Protein 5B74 (pdb70)

Radius of gyration: 20.83 Å; Cα contacts (8 Å, |Δi|>4): 736; chains: 3; bounding box: 48×44×62 Å

Secondary structure (DSSP, 8-state):
--EEEEEEESGGGEEE-SSS-EEE--HHHHHHHHT--S--SEEEEEEEEE-GGG--HHHHHHHHHHHHHHTTT-SEEEEE--STTHHHHHHHHHHHSSS-SSEEEEE--SS-TTSTT-SHHHHHHHHHHHHTS---EEEEEETTEEEEGGGEEE--SSSS--EEE-SS--SEEEETTEEEE-/--EEEEE--TT--THHHHHHHHHT--EEEEEESSS-----SS-SHHHHHHHHTTTS-EEEEESSSSS---TTSSHHHHHHHHTT-EE-TT--HHHHHHHHHHHHTT---HHHHHHHHTS-SSSS---/----

InterPro domains:
  IPR006033 Type I L-asparaginase family [TIGR00519] (2-325)
  IPR006034 Asparaginase/glutaminase-like [PIRSF001220] (2-323)
  IPR006034 Asparaginase/glutaminase-like [PR00139] (3-14)
  IPR006034 Asparaginase/glutaminase-like [PR00139] (75-93)
  IPR006034 Asparaginase/glutaminase-like [PR00139] (250-268)
  IPR006034 Asparaginase/glutaminase-like [PS51732] (1-319)
  IPR006034 Asparaginase/glutaminase-like [PTHR11707] (2-324)
  IPR006034 Asparaginase/glutaminase-like [SM00870] (2-313)
  IPR027473 L-asparaginase, C-terminal [G3DSA:3.40.50.40] (201-326)
  IPR027474 L-asparaginase, N-terminal [PF00710] (2-181)
  IPR027475 Asparaginase/glutaminase, active site 2 [PS00917] (76-86)
  IPR036152 Asparaginase/glutaminase-like superfamily [SSF53774] (2-325)
  IPR037152 L-asparaginase, N-terminal domain superfamily [G3DSA:3.40.50.1170] (1-198)
  IPR040919 Asparaginase/glutaminase, C-terminal [PF17763] (201-316)
  IPR041725 Type I (cytosolic) L-asparaginase [cd08963] (1-313)

Structure (mmCIF, N/CA/C/O backbone):
data_5B74
#
_entry.id   5B74
#
_cell.length_a   92.010
_cell.length_b   92.010
_cell.length_c   187.081
_cell.angle_alpha   90.00
_cell.angle_beta   90.00
_cell.angle_gamma   120.00
#
_symmetry.space_group_name_H-M   'P 65 2 2'
#
loop_
_entity.id
_entity.type
_entity.pdbx_description
1 polymer L-asparaginase
2 polymer L-asparaginase
3 polymer LEU-VAL-VAL-ASN
4 non-polymer 'CITRATE ANION'
5 non-polymer 'CHLORIDE ION'
6 water water
#
loop_
_atom_site.group_PDB
_atom_site.id
_atom_site.type_symbol
_atom_site.label_atom_id
_atom_site.label_alt_id
_atom_site.label_comp_id
_atom_site.label_asym_id
_atom_site.label_entity_id
_atom_site.label_seq_id
_atom_site.pdbx_PDB_ins_code
_atom_site.Cartn_x
_atom_site.Cartn_y
_atom_site.Cartn_z
_atom_site.occupancy
_atom_site.B_iso_or_equiv
_atom_site.auth_seq_id
_atom_site.auth_comp_id
_atom_site.auth_asym_id
_atom_site.auth_atom_id
_atom_site.pdbx_PDB_model_num
ATOM 1 N N . MET A 1 1 ? -34.628 2.109 -15.502 1.00 59.56 1 MET A N 1
ATOM 2 C CA . MET A 1 1 ? -34.621 2.222 -16.954 1.00 60.14 1 MET A CA 1
ATOM 3 C C . MET A 1 1 ? -35.343 3.486 -17.414 1.00 51.81 1 MET A C 1
ATOM 4 O O . MET A 1 1 ? -34.719 4.444 -17.861 1.00 63.48 1 MET A O 1
ATOM 9 N N . LYS A 1 2 ? -36.665 3.482 -17.291 1.00 46.21 2 LYS A N 1
ATOM 10 C CA . LYS A 1 2 ? -37.497 4.598 -17.748 1.00 42.81 2 LYS A CA 1
ATOM 11 C C . LYS A 1 2 ? -37.932 5.521 -16.595 1.00 44.72 2 LYS A C 1
ATOM 12 O O . LYS A 1 2 ? -38.722 5.114 -15.741 1.00 38.08 2 LYS A O 1
ATOM 18 N N . ILE A 1 3 ? -37.447 6.763 -16.607 1.00 30.06 3 ILE A N 1
ATOM 19 C CA . ILE A 1 3 ? -37.682 7.712 -15.520 1.00 43.94 3 ILE A CA 1
ATOM 20 C C . ILE A 1 3 ? -38.331 9.005 -16.017 1.00 42.84 3 ILE A C 1
ATOM 21 O O . ILE A 1 3 ? -37.914 9.552 -17.033 1.00 36.82 3 ILE A O 1
ATOM 26 N N . LEU A 1 4 ? -39.344 9.496 -15.303 1.00 32.54 4 LEU A N 1
ATOM 27 C CA . LEU A 1 4 ? -39.898 10.827 -15.567 1.00 25.11 4 LEU A CA 1
ATOM 28 C C . LEU A 1 4 ? -39.421 11.823 -14.518 1.00 36.56 4 LEU A C 1
ATOM 29 O O . LEU A 1 4 ? -39.465 11.534 -13.320 1.00 32.05 4 LEU A O 1
ATOM 34 N N . LEU A 1 5 ? -38.969 12.988 -14.964 1.00 27.83 5 LEU A N 1
ATOM 35 C CA . LEU A 1 5 ? -38.655 14.085 -14.054 1.00 30.48 5 LEU A CA 1
ATOM 36 C C . LEU A 1 5 ? -39.685 15.181 -14.206 1.00 34.68 5 LEU A C 1
ATOM 37 O O . LEU A 1 5 ? -39.895 15.705 -15.304 1.00 28.72 5 LEU A O 1
ATOM 42 N N . ILE A 1 6 ? -40.339 15.510 -13.097 1.00 31.16 6 ILE A N 1
ATOM 43 C CA . ILE A 1 6 ? -41.357 16.557 -13.066 1.00 29.47 6 ILE A CA 1
ATOM 44 C C . ILE A 1 6 ? -40.853 17.801 -12.329 1.00 37.96 6 ILE A C 1
ATOM 45 O O . ILE A 1 6 ? -40.449 17.726 -11.170 1.00 33.27 6 ILE A O 1
ATOM 50 N N . GLY A 1 7 ? -40.907 18.951 -12.988 1.00 32.43 7 GLY A N 1
ATOM 51 C CA . GLY A 1 7 ? -40.453 20.183 -12.376 1.00 27.82 7 GLY A CA 1
ATOM 52 C C . GLY A 1 7 ? -41.556 20.922 -11.646 1.00 34.33 7 GLY A C 1
ATOM 53 O O . GLY A 1 7 ? -42.678 21.014 -12.147 1.00 34.03 7 GLY A O 1
ATOM 54 N N . MET A 1 8 ? -41.245 21.426 -10.448 1.00 29.04 8 MET A N 1
ATOM 55 C CA . MET A 1 8 ? -42.158 22.290 -9.695 1.00 33.46 8 MET A CA 1
ATOM 56 C C . MET A 1 8 ? -41.533 23.665 -9.466 1.00 33.52 8 MET A C 1
ATOM 57 O O . MET A 1 8 ? -42.194 24.583 -8.998 1.00 29.46 8 MET A O 1
ATOM 62 N N . GLY A 1 9 ? -40.254 23.800 -9.799 1.00 30.07 9 GLY A N 1
ATOM 63 C CA . GLY A 1 9 ? -39.567 25.066 -9.622 1.00 33.40 9 GLY A CA 1
ATOM 64 C C . GLY A 1 9 ? -38.634 24.988 -8.430 1.00 36.53 9 GLY A C 1
ATOM 65 O O . GLY A 1 9 ? -38.004 23.958 -8.208 1.00 32.14 9 GLY A O 1
ATOM 66 N N . GLY A 1 10 ? -38.561 26.068 -7.657 1.00 41.17 10 GLY A N 1
ATOM 67 C CA . GLY A 1 10 ? -37.710 26.113 -6.482 1.00 33.07 10 GLY A CA 1
ATOM 68 C C . GLY A 1 10 ? -36.305 26.618 -6.755 1.00 37.71 10 GLY A C 1
ATOM 69 O O . GLY A 1 10 ? -35.942 26.879 -7.907 1.00 32.34 10 GLY A O 1
ATOM 70 N N . THR A 1 11 ? -35.511 26.736 -5.692 1.00 31.48 11 THR A N 1
ATOM 71 C CA . THR A 1 11 ? -34.142 27.262 -5.770 1.00 35.79 11 THR A CA 1
ATOM 72 C C . THR A 1 11 ? -33.298 26.501 -6.773 1.00 31.58 11 THR A C 1
ATOM 73 O O . THR A 1 11 ? -32.457 27.086 -7.461 1.00 36.83 11 THR A O 1
ATOM 77 N N . ILE A 1 12 ? -33.536 25.195 -6.862 1.00 27.55 12 ILE A N 1
ATOM 78 C CA . ILE A 1 12 ? -32.773 24.356 -7.767 1.00 32.54 12 ILE A CA 1
ATOM 79 C C . ILE A 1 12 ? -32.808 24.906 -9.199 1.00 37.35 12 ILE A C 1
ATOM 80 O O . ILE A 1 12 ? -31.799 24.868 -9.895 1.00 36.95 12 ILE A O 1
ATOM 85 N N . ALA A 1 13 ? -33.953 25.454 -9.612 1.00 37.39 13 ALA A N 1
ATOM 86 C CA . ALA A 1 13 ? -34.144 25.914 -10.990 1.00 37.52 13 ALA A CA 1
ATOM 87 C C . ALA A 1 13 ? -33.940 27.418 -11.164 1.00 43.15 13 ALA A C 1
ATOM 88 O O . ALA A 1 13 ? -34.210 27.962 -12.237 1.00 44.19 13 ALA A O 1
ATOM 90 N N . SER A 1 14 ? -33.466 28.088 -10.122 0.80 32.19 14 SER A N 1
ATOM 91 C CA . SER A 1 14 ? -33.378 29.542 -10.142 0.80 34.82 14 SER A CA 1
ATOM 92 C C . SER A 1 14 ? -32.184 30.031 -10.963 0.80 51.35 14 SER A C 1
ATOM 93 O O . SER A 1 14 ? -31.095 29.459 -10.879 0.80 43.02 14 SER A O 1
ATOM 96 N N . VAL A 1 15 ? -32.416 31.052 -11.793 1.00 53.28 15 VAL A N 1
ATOM 97 C CA . VAL A 1 15 ? -31.346 31.891 -12.349 1.00 54.82 15 VAL A CA 1
ATOM 98 C C . VAL A 1 15 ? -31.581 33.343 -11.930 1.00 66.60 15 VAL A C 1
ATOM 99 O O . VAL A 1 15 ? -32.725 33.792 -11.848 1.00 69.64 15 VAL A O 1
ATOM 103 N N . LYS A 1 16 ? -30.506 34.074 -11.646 1.00 75.03 16 LYS A N 1
ATOM 104 C CA . LYS A 1 16 ? -30.643 35.473 -11.237 1.00 86.50 16 LYS A CA 1
ATOM 105 C C . LYS A 1 16 ? -30.209 36.444 -12.336 1.00 87.73 16 LYS A C 1
ATOM 106 O O . LYS A 1 16 ? -29.230 36.202 -13.046 1.00 92.14 16 LYS A O 1
ATOM 112 N N . GLY A 1 17 ? -30.948 37.540 -12.479 0.50 89.41 17 GLY A N 1
ATOM 113 C CA . GLY A 1 17 ? -30.654 38.511 -13.517 0.50 94.47 17 GLY A CA 1
ATOM 114 C C . GLY A 1 17 ? -29.922 39.737 -13.008 1.00 95.61 17 GLY A C 1
ATOM 115 O O . GLY A 1 17 ? -29.610 39.834 -11.821 1.00 86.89 17 GLY A O 1
ATOM 116 N N . GLU A 1 18 ? -29.658 40.676 -13.914 0.60 88.82 18 GLU A N 1
ATOM 117 C CA . GLU A 1 18 ? -28.925 41.899 -13.590 0.60 91.07 18 GLU A CA 1
ATOM 118 C C . GLU A 1 18 ? -29.569 42.683 -12.442 0.60 95.72 18 GLU A C 1
ATOM 119 O O . GLU A 1 18 ? -28.867 43.250 -11.603 0.60 98.42 18 GLU A O 1
ATOM 125 N N . ASN A 1 19 ? -30.900 42.714 -12.404 1.00 92.40 19 ASN A N 1
ATOM 126 C CA . ASN A 1 19 ? -31.612 43.325 -11.280 1.00 97.38 19 ASN A CA 1
ATOM 127 C C . ASN A 1 19 ? -32.252 42.255 -10.389 1.00 97.60 19 ASN A C 1
ATOM 128 O O . ASN A 1 19 ? -31.995 41.061 -10.568 1.00 93.06 19 ASN A O 1
ATOM 133 N N . GLY A 1 20 ? -33.093 42.677 -9.447 1.00 93.94 20 GLY A N 1
ATOM 134 C CA . GLY A 1 20 ? -33.632 41.783 -8.436 0.50 90.36 20 GLY A CA 1
ATOM 135 C C . GLY A 1 20 ? -34.654 40.759 -8.901 0.50 87.76 20 GLY A C 1
ATOM 136 O O . GLY A 1 20 ? -35.341 40.152 -8.077 0.50 77.40 20 GLY A O 1
ATOM 137 N N . TYR A 1 21 ? -34.763 40.562 -10.212 0.50 87.14 21 TYR A N 1
ATOM 138 C CA . TYR A 1 21 ? -35.667 39.554 -10.755 1.00 84.43 21 TYR A CA 1
ATOM 139 C C . TYR A 1 21 ? -34.987 38.185 -10.875 1.00 86.85 21 TYR A C 1
ATOM 140 O O . TYR A 1 21 ? -33.911 38.048 -11.469 1.00 81.73 21 TYR A O 1
ATOM 149 N N . GLU A 1 22 ? -35.607 37.171 -10.283 1.00 80.10 22 GLU A N 1
ATOM 150 C CA . GLU A 1 22 ? -35.182 35.801 -10.538 1.00 77.22 22 GLU A CA 1
ATOM 151 C C . GLU A 1 22 ? -36.143 35.143 -11.524 1.00 66.59 22 GLU A C 1
ATOM 152 O O . GLU A 1 22 ? -37.286 35.578 -11.683 1.00 59.64 22 GLU A O 1
ATOM 158 N N . ALA A 1 23 ? -35.677 34.104 -12.200 1.00 48.45 23 ALA A N 1
ATOM 159 C CA . ALA A 1 23 ? -36.545 33.365 -13.096 1.00 51.87 23 ALA A CA 1
ATOM 160 C C . ALA A 1 23 ? -36.212 31.899 -12.991 1.00 50.43 23 ALA A C 1
ATOM 161 O O . ALA A 1 23 ? -35.143 31.531 -12.507 1.00 46.87 23 ALA A O 1
ATOM 163 N N . SER A 1 24 ? -37.126 31.059 -13.447 1.00 45.20 24 SER A N 1
ATOM 164 C CA . SER A 1 24 ? -36.991 29.639 -13.210 1.00 41.74 24 SER A CA 1
ATOM 165 C C . SER A 1 24 ? -36.680 28.897 -14.504 1.00 44.00 24 SER A C 1
ATOM 166 O O . SER A 1 24 ? -37.214 29.233 -15.556 1.00 42.62 24 SER A O 1
ATOM 169 N N . LEU A 1 25 ? -35.803 27.900 -14.423 1.00 42.22 25 LEU A N 1
ATOM 170 C CA . LEU A 1 25 ? -35.443 27.085 -15.581 1.00 36.24 25 LEU A CA 1
ATOM 171 C C . LEU A 1 25 ? -36.361 25.886 -15.646 1.00 41.95 25 LEU A C 1
ATOM 172 O O . LEU A 1 25 ? -36.959 25.512 -14.648 1.00 39.35 25 LEU A O 1
ATOM 177 N N . SER A 1 26 ? -36.462 25.272 -16.818 1.00 38.36 26 SER A N 1
ATOM 178 C CA . SER A 1 26 ? -37.242 24.052 -16.965 1.00 36.29 26 SER A CA 1
ATOM 179 C C . SER A 1 26 ? -36.463 22.889 -16.368 1.00 30.29 26 SER A C 1
ATOM 180 O O . SER A 1 26 ? -35.234 22.941 -16.282 1.00 34.99 26 SER A O 1
ATOM 183 N N . VAL A 1 27 ? -37.166 21.833 -15.974 1.00 32.50 27 VAL A N 1
ATOM 184 C CA . VAL A 1 27 ? -36.503 20.715 -15.304 1.00 34.86 27 VAL A CA 1
ATOM 185 C C . VAL A 1 27 ? -35.403 20.062 -16.163 1.00 35.02 27 VAL A C 1
ATOM 186 O O . VAL A 1 27 ? -34.353 19.676 -15.642 1.00 34.18 27 VAL A O 1
ATOM 190 N N . LYS A 1 28 ? -35.615 19.963 -17.474 1.00 33.08 28 LYS A N 1
ATOM 191 C CA . LYS A 1 28 ? -34.570 19.399 -18.323 1.00 32.64 28 LYS A CA 1
ATOM 192 C C . LYS A 1 28 ? -33.335 20.284 -18.319 1.00 31.25 28 LYS A C 1
ATOM 193 O O . LYS A 1 28 ? -32.212 19.782 -18.294 1.00 38.40 28 LYS A O 1
ATOM 199 N N . GLU A 1 29 ? -33.536 21.597 -18.348 1.00 33.12 29 GLU A N 1
ATOM 200 C CA . GLU A 1 29 ? -32.408 22.522 -18.335 1.00 33.05 29 GLU A CA 1
ATOM 201 C C . GLU A 1 29 ? -31.630 22.392 -17.026 1.00 37.75 29 GLU A C 1
ATOM 202 O O . GLU A 1 29 ? -30.399 22.392 -17.024 1.00 38.02 29 GLU A O 1
ATOM 208 N N . VAL A 1 30 ? -32.352 22.266 -15.917 1.00 34.22 30 VAL A N 1
ATOM 209 C CA . VAL A 1 30 ? -31.720 22.043 -14.616 1.00 33.36 30 VAL A CA 1
ATOM 210 C C . VAL A 1 30 ? -30.796 20.829 -14.661 1.00 32.85 30 VAL A C 1
ATOM 211 O O . VAL A 1 30 ? -29.623 20.912 -14.290 1.00 31.55 30 VAL A O 1
ATOM 215 N N . LEU A 1 31 ? -31.321 19.713 -15.154 1.00 31.72 31 LEU A N 1
ATOM 216 C CA . LEU A 1 31 ? -30.570 18.471 -15.169 1.00 35.61 31 LEU A CA 1
ATOM 217 C C . LEU A 1 31 ? -29.348 18.588 -16.081 1.00 43.81 31 LEU A C 1
ATOM 218 O O . LEU A 1 31 ? -28.264 18.085 -15.767 1.00 39.77 31 LEU A O 1
ATOM 223 N N . ASP A 1 32 ? -29.519 19.274 -17.205 1.00 37.47 32 ASP A N 1
ATOM 224 C CA . ASP A 1 32 ? -28.413 19.470 -18.128 1.00 44.62 32 ASP A CA 1
ATOM 225 C C . ASP A 1 32 ? -27.337 20.350 -17.513 1.00 37.85 32 ASP A C 1
ATOM 226 O O . ASP A 1 32 ? -26.151 20.055 -17.634 1.00 42.99 32 ASP A O 1
ATOM 231 N N . ILE A 1 33 ? -27.744 21.427 -16.848 1.00 37.21 33 ILE A N 1
ATOM 232 C CA . ILE A 1 33 ? -26.772 22.317 -16.223 1.00 39.30 33 ILE A CA 1
ATOM 233 C C . ILE A 1 33 ? -26.065 21.618 -15.053 1.00 50.32 33 ILE A C 1
ATOM 234 O O . ILE A 1 33 ? -24.880 21.854 -14.800 1.00 37.12 33 ILE A O 1
ATOM 239 N N . ALA A 1 34 ? -26.788 20.732 -14.366 1.00 48.86 34 ALA A N 1
ATOM 240 C CA . ALA A 1 34 ? -26.223 19.980 -13.239 1.00 45.96 34 ALA A CA 1
ATOM 241 C C . ALA A 1 34 ? -25.148 18.990 -13.697 1.00 51.54 34 ALA A C 1
ATOM 242 O O . ALA A 1 34 ? -24.389 18.474 -12.880 1.00 43.47 34 ALA A O 1
ATOM 244 N N . GLY A 1 35 ? -25.090 18.726 -15.003 1.00 49.16 35 GLY A N 1
ATOM 245 C CA . GLY A 1 35 ? -24.078 17.844 -15.563 1.00 41.55 35 GLY A CA 1
ATOM 246 C C . GLY A 1 35 ? -24.414 16.364 -15.493 1.00 53.52 35 GLY A C 1
ATOM 247 O O . GLY A 1 35 ? -23.525 15.512 -15.546 1.00 48.92 35 GLY A O 1
ATOM 248 N N . ILE A 1 36 ? -25.699 16.049 -15.376 1.00 51.78 36 ILE A N 1
ATOM 249 C CA . ILE A 1 36 ? -26.122 14.658 -15.332 1.00 54.11 36 ILE A CA 1
ATOM 250 C C . ILE A 1 36 ? -26.089 14.069 -16.741 1.00 62.39 36 ILE A C 1
ATOM 251 O O . ILE A 1 36 ? -26.904 14.431 -17.590 1.00 59.43 36 ILE A O 1
ATOM 256 N N . LYS A 1 37 ? -25.148 13.160 -16.984 1.00 71.75 37 LYS A N 1
ATOM 257 C CA . LYS A 1 37 ? -24.966 12.566 -18.309 1.00 72.28 37 LYS A CA 1
ATOM 258 C C . LYS A 1 37 ? -25.540 11.153 -18.377 1.00 76.43 37 LYS A C 1
ATOM 259 O O . LYS A 1 37 ? -25.719 10.591 -19.457 1.00 75.98 37 LYS A O 1
ATOM 265 N N . ASP A 1 38 ? -25.834 10.593 -17.211 1.00 83.09 38 ASP A N 1
ATOM 266 C CA . ASP A 1 38 ? -26.260 9.201 -17.092 1.00 86.08 38 ASP A CA 1
ATOM 267 C C . ASP A 1 38 ? -27.769 9.032 -17.225 1.00 82.97 38 ASP A C 1
ATOM 268 O O . ASP A 1 38 ? -28.298 7.931 -17.059 1.00 87.44 38 ASP A O 1
ATOM 273 N N . CYS A 1 39 ? -28.462 10.122 -17.525 1.00 76.00 39 CYS A N 1
ATOM 274 C CA . CYS A 1 39 ? -29.911 10.081 -17.554 1.00 64.11 39 CYS A CA 1
ATOM 275 C C . CYS A 1 39 ? -30.467 10.057 -18.972 1.00 69.57 39 CYS A C 1
ATOM 276 O O . CYS A 1 39 ? -31.088 11.022 -19.417 1.00 71.39 39 CYS A O 1
ATOM 279 N N . GLU A 1 40 ? -30.240 8.962 -19.688 1.00 73.03 40 GLU A N 1
ATOM 280 C CA . GLU A 1 40 ? -30.961 8.750 -20.941 1.00 79.24 40 GLU A CA 1
ATOM 281 C C . GLU A 1 40 ? -32.063 7.722 -20.710 1.00 71.16 40 GLU A C 1
ATOM 282 O O . GLU A 1 40 ? -31.970 6.893 -19.798 1.00 81.43 40 GLU A O 1
ATOM 288 N N . ASP A 1 41 ? -33.095 7.785 -21.543 1.00 71.68 41 ASP A N 1
ATOM 289 C CA . ASP A 1 41 ? -34.408 7.246 -21.206 1.00 69.06 41 ASP A CA 1
ATOM 290 C C . ASP A 1 41 ? -34.899 7.941 -19.934 1.00 73.92 41 ASP A C 1
ATOM 291 O O . ASP A 1 41 ? -35.233 7.312 -18.915 1.00 58.75 41 ASP A O 1
ATOM 296 N N . CYS A 1 42 ? -34.893 9.267 -20.015 1.00 58.09 42 CYS A N 1
ATOM 297 C CA . CYS A 1 42 ? -35.487 10.136 -19.014 1.00 50.36 42 CYS A CA 1
ATOM 298 C C . CYS A 1 42 ? -36.410 11.118 -19.718 1.00 46.18 42 CYS A C 1
ATOM 299 O O . CYS A 1 42 ? -35.989 11.802 -20.646 1.00 41.64 42 CYS A O 1
ATOM 302 N N . ASP A 1 43 ? -37.672 11.167 -19.303 1.00 36.06 43 ASP A N 1
ATOM 303 C CA . ASP A 1 43 ? -38.586 12.168 -19.836 1.00 28.16 43 ASP A CA 1
ATOM 304 C C . ASP A 1 43 ? -38.689 13.328 -18.872 1.00 40.77 43 ASP A C 1
ATOM 305 O O . ASP A 1 43 ? -38.407 13.196 -17.667 1.00 36.75 43 ASP A O 1
ATOM 310 N N . PHE A 1 44 ? -39.107 14.467 -19.405 1.00 31.30 44 PHE A N 1
ATOM 311 C CA . PHE A 1 44 ? -39.150 15.699 -18.633 1.00 33.18 44 PHE A CA 1
ATOM 312 C C . PHE A 1 44 ? -40.495 16.383 -18.761 1.00 35.39 44 PHE A C 1
ATOM 313 O O . PHE A 1 44 ? -41.016 16.552 -19.856 1.00 34.65 44 PHE A O 1
ATOM 321 N N . LEU A 1 45 ? -41.056 16.791 -17.634 1.00 31.75 45 LEU A N 1
ATOM 322 C CA . LEU A 1 45 ? -42.352 17.440 -17.642 1.00 27.01 45 LEU A CA 1
ATOM 323 C C . LEU A 1 45 ? -42.341 18.591 -16.649 1.00 39.70 45 LEU A C 1
ATOM 324 O O . LEU A 1 45 ? -42.012 18.413 -15.472 1.00 34.07 45 LEU A O 1
ATOM 329 N N . ASP A 1 46 ? -42.682 19.779 -17.127 1.00 32.25 46 ASP A N 1
ATOM 330 C CA . ASP A 1 46 ? -42.738 20.951 -16.264 1.00 33.06 46 ASP A CA 1
ATOM 331 C C . ASP A 1 46 ? -44.174 21.203 -15.849 1.00 39.81 46 ASP A C 1
ATOM 332 O O . ASP A 1 46 ? -45.041 21.446 -16.684 1.00 37.74 46 ASP A O 1
ATOM 337 N N . LEU A 1 47 ? -44.430 21.107 -14.551 1.00 32.14 47 LEU A N 1
ATOM 338 C CA . LEU A 1 47 ? -45.782 21.278 -14.041 1.00 32.30 47 LEU A CA 1
ATOM 339 C C . LEU A 1 47 ? -45.987 22.691 -13.495 1.00 40.99 47 LEU A C 1
ATOM 340 O O . LEU A 1 47 ? -46.944 23.369 -13.867 1.00 43.52 47 LEU A O 1
ATOM 345 N N . LYS A 1 48 ? -45.089 23.121 -12.607 1.00 35.86 48 LYS A N 1
ATOM 346 C CA . LYS A 1 48 ? -45.116 24.473 -12.060 1.00 35.25 48 LYS A CA 1
ATOM 347 C C . LYS A 1 48 ? -43.711 25.026 -12.098 1.00 39.71 48 LYS A C 1
ATOM 348 O O . LYS A 1 48 ? -42.749 24.272 -12.255 1.00 38.58 48 LYS A O 1
ATOM 354 N N . ASN A 1 49 ? -43.595 26.338 -11.915 1.00 36.03 49 ASN A N 1
ATOM 355 C CA . ASN A 1 49 ? -42.303 26.989 -11.743 1.00 36.59 49 ASN A CA 1
ATOM 356 C C . ASN A 1 49 ? -42.413 28.044 -10.651 1.00 38.11 49 ASN A C 1
ATOM 357 O O . ASN A 1 49 ? -42.263 29.234 -10.917 1.00 39.47 49 ASN A O 1
ATOM 362 N N . VAL A 1 50 ? -42.686 27.603 -9.425 1.00 36.46 50 VAL A N 1
ATOM 363 C CA . VAL A 1 50 ? -42.878 28.527 -8.305 1.00 39.04 50 VAL A CA 1
ATOM 364 C C . VAL A 1 50 ? -41.880 28.305 -7.160 1.00 35.77 50 VAL A C 1
ATOM 365 O O . VAL A 1 50 ? -41.364 27.203 -6.960 1.00 36.07 50 VAL A O 1
ATOM 369 N N . ASP A 1 51 ? -41.599 29.365 -6.416 1.00 37.78 51 ASP A N 1
ATOM 370 C CA . ASP A 1 51 ? -40.942 29.205 -5.129 1.00 39.61 51 ASP A CA 1
ATOM 371 C C . ASP A 1 51 ? -41.890 28.426 -4.222 1.00 33.83 51 ASP A C 1
ATOM 372 O O . ASP A 1 51 ? -43.087 28.711 -4.177 1.00 32.52 51 ASP A O 1
ATOM 377 N N . SER A 1 52 ? -41.363 27.438 -3.507 1.00 33.96 52 SER A N 1
ATOM 378 C CA . SER A 1 52 ? -42.219 26.518 -2.754 1.00 31.61 52 SER A CA 1
ATOM 379 C C . SER A 1 52 ? -42.982 27.157 -1.592 1.00 30.89 52 SER A C 1
ATOM 380 O O . SER A 1 52 ? -43.951 26.573 -1.094 1.00 32.19 52 SER A O 1
ATOM 383 N N . THR A 1 53 ? -42.558 28.346 -1.159 1.00 34.07 53 THR A N 1
ATOM 384 C CA . THR A 1 53 ? -43.323 29.119 -0.173 1.00 29.16 53 THR A CA 1
ATOM 385 C C . THR A 1 53 ? -44.710 29.444 -0.717 1.00 36.09 53 THR A C 1
ATOM 386 O O . THR A 1 53 ? -45.663 29.605 0.048 1.00 37.66 53 THR A O 1
ATOM 390 N N . LEU A 1 54 ? -44.834 29.476 -2.046 1.00 35.46 54 LEU A N 1
ATOM 391 C CA . LEU A 1 54 ? -46.088 29.862 -2.682 1.00 33.80 54 LEU A CA 1
ATOM 392 C C . LEU A 1 54 ? -46.992 28.671 -2.924 1.00 33.79 54 LEU A C 1
ATOM 393 O O . LEU A 1 54 ? -48.100 28.833 -3.422 1.00 35.07 54 LEU A O 1
ATOM 398 N N . ILE A 1 55 ? -46.516 27.476 -2.586 1.00 35.76 55 ILE A N 1
ATOM 399 C CA . ILE A 1 55 ? -47.285 26.255 -2.816 1.00 30.68 55 ILE A CA 1
ATOM 400 C C . ILE A 1 55 ? -48.622 26.319 -2.069 1.00 37.38 55 ILE A C 1
ATOM 401 O O . ILE A 1 55 ? -48.685 26.750 -0.916 1.00 35.10 55 ILE A O 1
ATOM 406 N N . GLN A 1 56 ? -49.692 25.917 -2.747 1.00 30.93 56 GLN A N 1
ATOM 407 C CA . GLN A 1 56 ? -51.040 25.943 -2.185 1.00 30.45 56 GLN A CA 1
ATOM 408 C C . GLN A 1 56 ? -51.619 24.550 -2.352 1.00 33.13 56 GLN A C 1
ATOM 409 O O . GLN A 1 56 ? -51.118 23.785 -3.173 1.00 35.65 56 GLN A O 1
ATOM 415 N N . PRO A 1 57 ? -52.673 24.210 -1.587 1.00 33.13 57 PRO A N 1
ATOM 416 C CA . PRO A 1 57 ? -53.238 22.858 -1.673 1.00 36.53 57 PRO A CA 1
ATOM 417 C C . PRO A 1 57 ? -53.682 22.443 -3.081 1.00 32.48 57 PRO A C 1
ATOM 418 O O . PRO A 1 57 ? -53.566 21.265 -3.413 1.00 35.55 57 PRO A O 1
ATOM 422 N N . GLU A 1 58 ? -54.173 23.385 -3.883 1.00 41.12 58 GLU A N 1
ATOM 423 C CA . GLU A 1 58 ? -54.553 23.114 -5.274 1.00 40.59 58 GLU A CA 1
ATOM 424 C C . GLU A 1 58 ? -53.403 22.475 -6.045 1.00 40.78 58 GLU A C 1
ATOM 425 O O . GLU A 1 58 ? -53.619 21.627 -6.904 1.00 41.29 58 GLU A O 1
ATOM 431 N N . ASP A 1 59 ? -52.180 22.890 -5.730 1.00 36.53 59 ASP A N 1
ATOM 432 C CA . ASP A 1 59 ? -50.995 22.368 -6.397 1.00 34.49 59 ASP A CA 1
ATOM 433 C C . ASP A 1 59 ? -50.771 20.885 -6.134 1.00 36.97 59 ASP A C 1
ATOM 434 O O . ASP A 1 59 ? -50.211 20.177 -6.976 1.00 35.00 59 ASP A O 1
ATOM 439 N N . TRP A 1 60 ? -51.213 20.418 -4.968 1.00 30.23 60 TRP A N 1
ATOM 440 C CA . TRP A 1 60 ? -51.067 19.011 -4.599 1.00 29.50 60 TRP A CA 1
ATOM 441 C C . TRP A 1 60 ? -52.035 18.153 -5.402 1.00 31.01 60 TRP A C 1
ATOM 442 O O . TRP A 1 60 ? -51.724 17.015 -5.756 1.00 29.14 60 TRP A O 1
ATOM 453 N N . VAL A 1 61 ? -53.217 18.701 -5.662 1.00 28.63 61 VAL A N 1
ATOM 454 C CA . VAL A 1 61 ? -54.204 18.016 -6.478 1.00 31.49 61 VAL A CA 1
ATOM 455 C C . VAL A 1 61 ? -53.669 17.878 -7.898 1.00 34.33 61 VAL A C 1
ATOM 456 O O . VAL A 1 61 ? -53.725 16.795 -8.478 1.00 35.48 61 VAL A O 1
ATOM 460 N N . ASP A 1 62 ? -53.119 18.962 -8.443 1.00 33.57 62 ASP A N 1
ATOM 461 C CA . ASP A 1 62 ? -52.509 18.913 -9.781 1.00 33.16 62 ASP A CA 1
ATOM 462 C C . ASP A 1 62 ? -51.379 17.894 -9.856 1.00 35.64 62 ASP A C 1
ATOM 463 O O . ASP A 1 62 ? -51.360 17.051 -10.751 1.00 33.54 62 ASP A O 1
ATOM 468 N N . LEU A 1 63 ? -50.440 17.974 -8.914 1.00 35.16 63 LEU A N 1
ATOM 469 C CA . LEU A 1 63 ? -49.332 17.031 -8.873 1.00 28.46 63 LEU A CA 1
ATOM 470 C C . LEU A 1 63 ? -49.821 15.596 -8.746 1.00 31.34 63 LEU A C 1
ATOM 471 O O . LEU A 1 63 ? -49.349 14.719 -9.473 1.00 29.78 63 LEU A O 1
ATOM 476 N N . ALA A 1 64 ? -50.754 15.352 -7.824 1.00 23.25 64 ALA A N 1
ATOM 477 C CA . ALA A 1 64 ? -51.265 13.997 -7.617 1.00 25.91 64 ALA A CA 1
ATOM 478 C C . ALA A 1 64 ? -51.867 13.427 -8.910 1.00 33.44 64 ALA A C 1
ATOM 479 O O . ALA A 1 64 ? -51.656 12.264 -9.236 1.00 34.95 64 ALA A O 1
ATOM 481 N N . GLU A 1 65 ? -52.614 14.252 -9.638 1.00 31.26 65 GLU A N 1
ATOM 482 C CA . GLU A 1 65 ? -53.225 13.833 -10.897 1.00 35.85 65 GLU A CA 1
ATOM 483 C C . GLU A 1 65 ? -52.176 13.479 -11.955 1.00 41.03 65 GLU A C 1
ATOM 484 O O . GLU A 1 65 ? -52.284 12.471 -12.660 1.00 38.76 65 GLU A O 1
ATOM 490 N N . THR A 1 66 ? -51.173 14.337 -12.073 1.00 33.79 66 THR A N 1
ATOM 491 C CA . THR A 1 66 ? -50.075 14.117 -12.998 1.00 28.73 66 THR A CA 1
ATOM 492 C C . THR A 1 66 ? -49.315 12.852 -12.624 1.00 37.68 66 THR A C 1
ATOM 493 O O . THR A 1 66 ? -48.958 12.061 -13.493 1.00 32.49 66 THR A O 1
ATOM 497 N N . LEU A 1 67 ? -49.075 12.655 -11.326 1.00 31.15 67 LEU A N 1
ATOM 498 C CA . LEU A 1 67 ? -48.391 11.451 -10.856 1.00 31.66 67 LEU A CA 1
ATOM 499 C C . LEU A 1 67 ? -49.207 10.213 -11.203 1.00 35.17 67 LEU A C 1
ATOM 500 O O . LEU A 1 67 ? -48.682 9.252 -11.752 1.00 36.47 67 LEU A O 1
ATOM 505 N N A TYR A 1 68 ? -50.498 10.261 -10.897 0.50 34.52 68 TYR A N 1
ATOM 506 N N B TYR A 1 68 ? -50.496 10.246 -10.877 0.50 34.37 68 TYR A N 1
ATOM 507 C CA A TYR A 1 68 ? -51.401 9.150 -11.164 0.50 36.77 68 TYR A CA 1
ATOM 508 C CA B TYR A 1 68 ? -51.398 9.135 -11.169 0.50 36.76 68 TYR A CA 1
ATOM 509 C C A TYR A 1 68 ? -51.432 8.761 -12.641 0.50 38.59 68 TYR A C 1
ATOM 510 C C B TYR A 1 68 ? -51.392 8.753 -12.647 0.50 38.56 68 TYR A C 1
ATOM 511 O O A TYR A 1 68 ? -51.549 7.583 -12.976 0.50 40.13 68 TYR A O 1
ATOM 512 O O B TYR A 1 68 ? -51.438 7.572 -12.989 0.50 40.10 68 TYR A O 1
ATOM 529 N N . LYS A 1 69 ? -51.325 9.752 -13.520 1.00 34.47 69 LYS A N 1
ATOM 530 C CA . LYS A 1 69 ? -51.346 9.499 -14.968 1.00 44.61 69 LYS A CA 1
ATOM 531 C C . LYS A 1 69 ? -50.049 8.887 -15.482 1.00 39.35 69 LYS A C 1
ATOM 532 O O . LYS A 1 69 ? -49.998 8.372 -16.595 1.00 43.57 69 LYS A O 1
ATOM 538 N N . ASN A 1 70 ? -49.000 8.943 -14.674 1.00 32.54 70 ASN A N 1
ATOM 539 C CA . ASN A 1 70 ? -47.686 8.543 -15.147 1.00 27.83 70 ASN A CA 1
ATOM 540 C C . ASN A 1 70 ? -47.041 7.383 -14.418 1.00 36.26 70 ASN A C 1
ATOM 541 O O . ASN A 1 70 ? -46.020 6.881 -14.873 1.00 35.48 70 ASN A O 1
ATOM 546 N N . VAL A 1 71 ? -47.628 6.952 -13.304 1.00 31.18 71 VAL A N 1
ATOM 547 C CA . VAL A 1 71 ? -47.010 5.898 -12.499 1.00 36.69 71 VAL A CA 1
ATOM 548 C C . VAL A 1 71 ? -46.874 4.581 -13.266 1.00 43.11 71 VAL A C 1
ATOM 549 O O . VAL A 1 71 ? -45.908 3.833 -13.071 1.00 34.44 71 VAL A O 1
ATOM 553 N N . LYS A 1 72 ? -47.826 4.308 -14.154 1.00 40.94 72 LYS A N 1
ATOM 554 C CA . LYS A 1 72 ? -47.811 3.056 -14.904 1.00 40.27 72 LYS A CA 1
ATOM 555 C C . LYS A 1 72 ? -46.900 3.102 -16.132 1.00 41.76 72 LYS A C 1
ATOM 556 O O . LYS A 1 72 ? -46.488 2.061 -16.635 1.00 52.05 72 LYS A O 1
ATOM 562 N N . LYS A 1 73 ? -46.586 4.307 -16.601 1.00 39.61 73 LYS A N 1
ATOM 563 C CA . LYS A 1 73 ? -45.761 4.496 -17.798 1.00 41.49 73 LYS A CA 1
ATOM 564 C C . LYS A 1 73 ? -44.272 4.556 -17.481 1.00 48.60 73 LYS A C 1
ATOM 565 O O . LYS A 1 73 ? -43.443 4.369 -18.366 1.00 44.28 73 LYS A O 1
ATOM 571 N N . TYR A 1 74 ? -43.922 4.856 -16.233 1.00 43.41 74 TYR A N 1
ATOM 572 C CA . TYR A 1 74 ? -42.511 4.985 -15.876 1.00 37.74 74 TYR A CA 1
ATOM 573 C C . TYR A 1 74 ? -42.097 3.993 -14.793 1.00 38.64 74 TYR A C 1
ATOM 574 O O . TYR A 1 74 ? -42.949 3.407 -14.118 1.00 35.90 74 TYR A O 1
ATOM 583 N N . ASP A 1 75 ? -40.789 3.787 -14.652 1.00 33.98 75 ASP A N 1
ATOM 584 C CA . ASP A 1 75 ? -40.266 2.875 -13.632 1.00 31.65 75 ASP A CA 1
ATOM 585 C C . ASP A 1 75 ? -39.958 3.627 -12.340 1.00 33.72 75 ASP A C 1
ATOM 586 O O . ASP A 1 75 ? -39.822 3.030 -11.271 1.00 32.26 75 ASP A O 1
ATOM 591 N N . GLY A 1 76 ? -39.824 4.941 -12.463 1.00 34.02 76 GLY A N 1
ATOM 592 C CA . GLY A 1 76 ? -39.542 5.798 -11.330 1.00 30.39 76 GLY A CA 1
ATOM 593 C C . GLY A 1 76 ? -39.876 7.219 -11.722 1.00 32.73 76 GLY A C 1
ATOM 594 O O . GLY A 1 76 ? -39.867 7.564 -12.900 1.00 36.78 76 GLY A O 1
ATOM 595 N N . ILE A 1 77 ? -40.209 8.041 -10.739 1.00 36.05 77 ILE A N 1
ATOM 596 C CA . ILE A 1 77 ? -40.507 9.436 -10.993 1.00 25.65 77 ILE A CA 1
ATOM 597 C C . ILE A 1 77 ? -39.733 10.279 -10.001 1.00 34.14 77 ILE A C 1
ATOM 598 O O . ILE A 1 77 ? -39.598 9.926 -8.811 1.00 26.68 77 ILE A O 1
ATOM 603 N N . ILE A 1 78 ? -39.211 11.387 -10.504 1.00 24.76 78 ILE A N 1
ATOM 604 C CA . ILE A 1 78 ? -38.516 12.363 -9.677 1.00 31.39 78 ILE A CA 1
ATOM 605 C C . ILE A 1 78 ? -39.215 13.703 -9.815 1.00 37.68 78 ILE A C 1
ATOM 606 O O . ILE A 1 78 ? -39.579 14.108 -10.918 1.00 29.92 78 ILE A O 1
ATOM 611 N N . VAL A 1 79 ? -39.427 14.373 -8.688 1.00 26.00 79 VAL A N 1
ATOM 612 C CA . VAL A 1 79 ? -40.050 15.684 -8.680 1.00 29.07 79 VAL A CA 1
ATOM 613 C C . VAL A 1 79 ? -39.072 16.672 -8.063 1.00 32.83 79 VAL A C 1
ATOM 614 O O . VAL A 1 79 ? -38.631 16.487 -6.929 1.00 35.05 79 VAL A O 1
ATOM 618 N N . THR A 1 80 ? -38.712 17.712 -8.807 1.00 28.60 80 THR A N 1
ATOM 619 C CA . THR A 1 80 ? -37.815 18.743 -8.284 1.00 30.45 80 THR A CA 1
ATOM 620 C C . THR A 1 80 ? -38.683 19.873 -7.733 1.00 30.39 80 THR 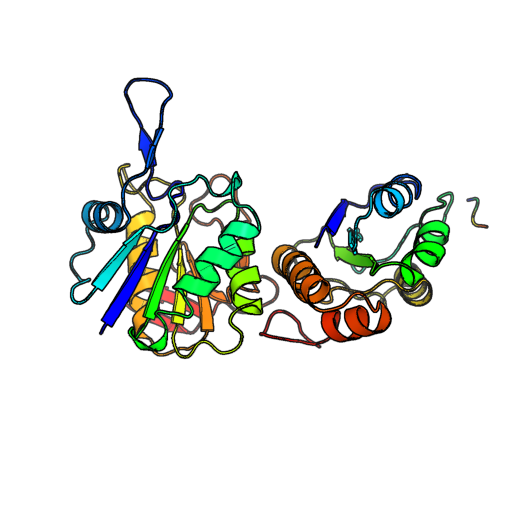A C 1
ATOM 621 O O . THR A 1 80 ? -39.711 20.204 -8.323 1.00 29.27 80 THR A O 1
ATOM 625 N N . HIS A 1 81 ? -38.275 20.462 -6.610 1.00 29.08 81 HIS A N 1
ATOM 626 C CA . HIS A 1 81 ? -39.191 21.258 -5.797 1.00 30.49 81 HIS A CA 1
ATOM 627 C C . HIS A 1 81 ? -38.386 22.226 -4.913 1.00 29.32 81 HIS A C 1
ATOM 628 O O . HIS A 1 81 ? -37.210 21.982 -4.639 1.00 31.87 81 HIS A O 1
AT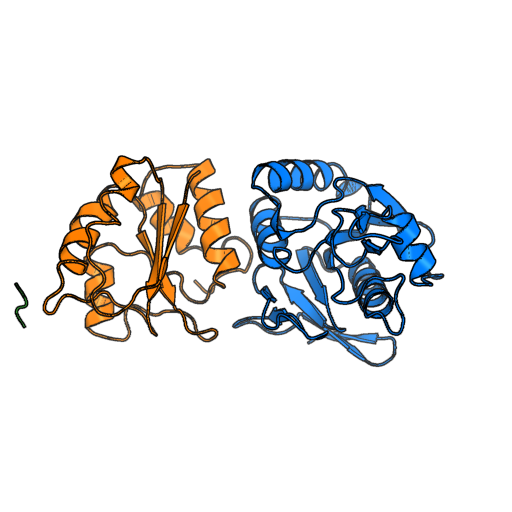OM 635 N N . GLY A 1 82 ? -38.999 23.333 -4.494 1.00 32.45 82 GLY A N 1
ATOM 636 C CA . GLY A 1 82 ? -38.363 24.214 -3.522 1.00 34.39 82 GLY A CA 1
ATOM 637 C C . GLY A 1 82 ? -38.276 23.515 -2.167 1.00 32.13 82 GLY A C 1
ATOM 638 O O . GLY A 1 82 ? -39.097 22.655 -1.859 1.00 28.94 82 GLY A O 1
ATOM 639 N N . THR A 1 83 ? -37.286 23.862 -1.349 1.00 35.27 83 THR A N 1
ATOM 640 C CA . THR A 1 83 ? -37.104 23.153 -0.078 1.00 32.18 83 THR A CA 1
ATOM 641 C C . THR A 1 83 ? -38.118 23.549 1.002 1.00 29.82 83 THR A C 1
ATOM 642 O O . THR A 1 83 ? -38.437 22.737 1.870 1.00 35.29 83 THR A O 1
ATOM 646 N N . ASP A 1 84 ? -38.621 24.782 0.942 1.00 29.25 84 ASP A N 1
ATOM 647 C CA . ASP A 1 84 ? -39.504 25.322 1.984 1.00 30.30 84 ASP A CA 1
ATOM 648 C C . ASP A 1 84 ? -40.705 24.442 2.292 1.00 36.12 84 ASP A C 1
ATOM 649 O O . ASP A 1 84 ? -41.038 24.231 3.459 1.00 28.92 84 ASP A O 1
ATOM 654 N N . THR A 1 85 ? -41.366 23.941 1.246 1.00 27.80 85 THR A N 1
ATOM 655 C CA . THR A 1 85 ? -42.549 23.098 1.437 1.00 23.73 85 THR A CA 1
ATOM 656 C C . THR A 1 85 ? -42.415 21.694 0.846 1.00 25.91 85 THR A C 1
ATOM 657 O O . THR A 1 85 ? -43.414 20.989 0.668 1.00 32.32 85 THR A O 1
ATOM 661 N N . LEU A 1 86 ? -41.186 21.295 0.542 1.00 27.06 86 LEU A N 1
ATOM 662 C CA . LEU A 1 86 ? -40.906 19.948 0.026 1.00 25.71 86 LEU A CA 1
ATOM 663 C C . LEU A 1 86 ? -41.532 18.838 0.889 1.00 35.35 86 LEU A C 1
ATOM 664 O O . LEU A 1 86 ? -42.156 17.908 0.369 1.00 28.80 86 LEU A O 1
ATOM 669 N N . ALA A 1 87 ? -41.382 18.958 2.209 1.00 29.15 87 ALA A N 1
ATOM 670 C CA . ALA A 1 87 ? -41.844 17.928 3.141 1.00 27.40 87 ALA A CA 1
ATOM 671 C C . ALA A 1 87 ? -43.362 17.951 3.305 1.00 27.78 87 ALA A C 1
ATOM 672 O O . ALA A 1 87 ? -43.973 16.924 3.605 1.00 30.19 87 ALA A O 1
ATOM 674 N N . TYR A 1 88 ? -43.969 19.117 3.092 1.00 24.73 88 TYR A N 1
ATOM 675 C CA . TYR A 1 88 ? -45.427 19.225 3.038 1.00 26.17 88 TYR A CA 1
ATOM 676 C C . TYR A 1 88 ? -45.962 18.547 1.777 1.00 31.92 88 TYR A C 1
ATOM 677 O O . TYR A 1 88 ? -46.877 17.724 1.835 1.00 25.14 88 TYR A O 1
ATOM 686 N N . THR A 1 89 ? -45.408 18.931 0.630 1.00 26.93 89 THR A N 1
ATOM 687 C CA . THR A 1 89 ? -45.809 18.329 -0.637 1.00 29.27 89 THR A CA 1
ATOM 688 C C . THR A 1 89 ? -45.589 16.817 -0.610 1.00 26.83 89 THR A C 1
ATOM 689 O O . THR A 1 89 ? -46.496 16.058 -0.945 1.00 26.55 89 THR A O 1
ATOM 693 N N . SER A 1 90 ? -44.408 16.375 -0.177 1.00 26.66 90 SER A N 1
ATOM 694 C CA . SER A 1 90 ? -44.112 14.935 -0.156 1.00 28.75 90 SER A CA 1
ATOM 695 C C . SER A 1 90 ? -45.007 14.188 0.818 1.00 31.73 90 SER A C 1
ATOM 696 O O . SER A 1 90 ? -45.333 13.014 0.604 1.00 31.33 90 SER A O 1
ATOM 699 N N . SER A 1 91 ? -45.409 14.865 1.889 1.00 27.49 91 SER A N 1
ATOM 700 C CA . SER A 1 91 ? -46.333 14.248 2.846 1.00 28.47 91 SER A CA 1
ATOM 701 C C . SER A 1 91 ? -47.752 14.145 2.275 1.00 31.36 91 SER A C 1
ATOM 702 O O . SER A 1 91 ? -48.385 13.091 2.379 1.00 27.07 91 SER A O 1
ATOM 705 N N . MET A 1 92 ? -48.254 15.222 1.664 1.00 25.22 92 MET A N 1
ATOM 706 C CA . MET A 1 92 ? -49.624 15.198 1.175 1.00 26.95 92 MET A CA 1
ATOM 707 C C . MET A 1 92 ? -49.757 14.198 0.032 1.00 28.17 92 MET A C 1
ATOM 708 O O . MET A 1 92 ? -50.732 13.456 -0.036 1.00 32.22 92 MET A O 1
ATOM 713 N N . ILE A 1 93 ? -48.761 14.159 -0.848 1.00 32.01 93 ILE A N 1
ATOM 714 C CA . ILE A 1 93 ? -48.783 13.216 -1.968 1.00 23.92 93 ILE A CA 1
ATOM 715 C C . ILE A 1 93 ? -48.797 11.775 -1.440 1.00 31.31 93 ILE A C 1
ATOM 716 O O . ILE A 1 93 ? -49.438 10.896 -2.015 1.00 27.38 93 ILE A O 1
ATOM 721 N N . SER A 1 94 ? -48.126 11.541 -0.314 1.00 25.04 94 SER A N 1
ATOM 722 C CA . SER A 1 94 ? -48.100 10.206 0.270 1.00 27.52 94 SER A CA 1
ATOM 723 C C . SER A 1 94 ? -49.516 9.781 0.659 1.00 36.91 94 SER A C 1
ATOM 724 O O . SER A 1 94 ? -49.885 8.616 0.524 1.00 37.53 94 SER A O 1
ATOM 727 N N . PHE A 1 95 ? -50.308 10.737 1.143 1.00 31.93 95 PHE A N 1
ATOM 728 C CA . PHE A 1 95 ? -51.686 10.443 1.555 1.00 37.13 95 PHE A CA 1
ATOM 729 C C . PHE A 1 95 ? -52.608 10.306 0.339 1.00 32.08 95 PHE A C 1
ATOM 730 O O . PHE A 1 95 ? -53.528 9.498 0.345 1.00 33.31 95 PHE A O 1
ATOM 738 N N . MET A 1 96 ? -52.348 11.088 -0.700 1.00 27.76 96 MET A N 1
ATOM 739 C CA . MET A 1 96 ? -53.160 11.031 -1.920 1.00 37.12 96 MET A CA 1
ATOM 740 C C . MET A 1 96 ? -52.909 9.794 -2.772 1.00 35.68 96 MET A C 1
ATOM 741 O O . MET A 1 96 ? -53.839 9.235 -3.344 1.00 43.22 96 MET A O 1
ATOM 746 N N . LEU A 1 97 ? -51.646 9.388 -2.869 1.00 40.35 97 LEU A N 1
ATOM 747 C CA . LEU A 1 97 ? -51.249 8.197 -3.628 1.00 35.78 97 LEU A CA 1
ATOM 748 C C . LEU A 1 97 ? -50.817 7.120 -2.667 1.00 44.82 97 LEU A C 1
ATOM 749 O O . LEU A 1 97 ? -49.630 7.008 -2.365 1.00 56.05 97 LEU A O 1
ATOM 754 N N . ARG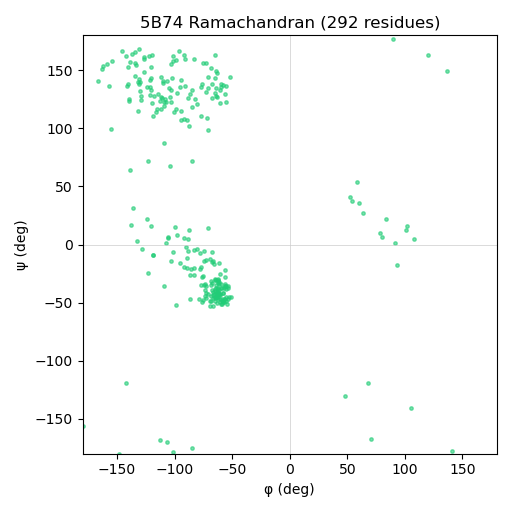 A 1 98 ? -51.759 6.320 -2.185 1.00 48.67 98 ARG A N 1
ATOM 755 C CA . ARG A 1 98 ? -51.452 5.416 -1.078 1.00 54.48 98 ARG A CA 1
ATOM 756 C C . ARG A 1 98 ? -50.616 4.197 -1.488 1.00 60.84 98 ARG A C 1
ATOM 757 O O . ARG A 1 98 ? -49.762 3.748 -0.722 1.00 63.62 98 ARG A O 1
ATOM 765 N N . ASN A 1 99 ? -50.836 3.684 -2.695 1.00 51.36 99 ASN A N 1
ATOM 766 C CA . ASN A 1 99 ? -50.063 2.539 -3.178 1.00 59.97 99 ASN A CA 1
ATOM 767 C C . ASN A 1 99 ? -49.346 2.826 -4.506 1.00 57.60 99 ASN A C 1
ATOM 768 O O . ASN A 1 99 ? -49.737 2.306 -5.559 1.00 57.31 99 ASN A O 1
ATOM 773 N N . PRO A 1 100 ? -48.295 3.665 -4.467 1.00 43.23 100 PRO A N 1
ATOM 774 C CA . PRO A 1 100 ? -47.587 3.887 -5.732 1.00 39.63 100 PRO A CA 1
ATOM 775 C C . PRO A 1 100 ? -46.798 2.636 -6.128 1.00 44.93 100 PRO A C 1
ATOM 776 O O . PRO A 1 100 ? -46.145 2.024 -5.284 1.00 38.56 100 PRO A O 1
ATOM 780 N N . PRO A 1 101 ? -46.884 2.241 -7.407 1.00 43.89 101 PRO A N 1
ATOM 781 C CA . PRO A 1 101 ? -46.217 1.021 -7.870 1.00 40.63 101 PRO A CA 1
ATOM 782 C C . PRO A 1 101 ? -44.726 1.239 -8.142 1.00 38.11 101 PRO A C 1
ATOM 783 O O . PRO A 1 101 ? -44.008 0.297 -8.484 1.00 36.61 101 PRO A O 1
ATOM 787 N N . ILE A 1 102 ? -44.273 2.479 -8.003 1.00 33.30 102 ILE A N 1
ATOM 788 C CA . ILE A 1 102 ? -42.892 2.834 -8.292 1.00 25.67 102 ILE A CA 1
ATOM 789 C C . ILE A 1 102 ? -42.352 3.772 -7.214 1.00 36.45 102 ILE A C 1
ATOM 790 O O . ILE A 1 102 ? -43.126 4.358 -6.451 1.00 32.18 102 ILE A O 1
ATOM 795 N N . PRO A 1 103 ? -41.016 3.919 -7.149 1.00 32.12 103 PRO A N 1
ATOM 796 C CA . PRO A 1 103 ? -40.426 5.007 -6.362 1.00 27.78 103 PRO A CA 1
ATOM 797 C C . PRO A 1 103 ? -40.795 6.372 -6.931 1.00 34.15 103 PRO A C 1
ATOM 798 O O . PRO A 1 103 ? -40.617 6.630 -8.121 1.00 34.57 103 PRO A O 1
ATOM 802 N N . ILE A 1 104 ? -41.321 7.235 -6.075 1.00 28.01 104 ILE A N 1
ATOM 803 C CA . ILE A 1 104 ? -41.544 8.629 -6.406 1.00 25.69 104 ILE A CA 1
ATOM 804 C C . ILE A 1 104 ? -40.644 9.439 -5.464 1.00 31.25 104 ILE A C 1
ATOM 805 O O . ILE A 1 104 ? -40.832 9.419 -4.239 1.00 30.10 104 ILE A O 1
ATOM 810 N N . VAL A 1 105 ? -39.648 10.118 -6.028 1.00 25.65 105 VAL A N 1
ATOM 811 C CA . VAL A 1 105 ? -38.613 10.766 -5.224 1.00 29.65 105 VAL A CA 1
ATOM 812 C C . VAL A 1 105 ? -38.622 12.285 -5.352 1.00 34.86 105 VAL A C 1
ATOM 813 O O . VAL A 1 105 ? -38.379 12.836 -6.428 1.00 30.49 105 VAL A O 1
ATOM 817 N N . PHE A 1 106 ? -38.896 12.956 -4.241 1.00 28.88 106 PHE A N 1
ATOM 818 C CA . PHE A 1 106 ? -38.850 14.415 -4.175 1.00 26.95 106 PHE A CA 1
ATOM 819 C C . PHE A 1 106 ? -37.437 14.876 -3.906 1.00 26.16 106 PHE A C 1
ATOM 820 O O . PHE A 1 106 ? -36.753 14.339 -3.033 1.00 27.68 106 PHE A O 1
ATOM 828 N N . THR A 1 107 ? -36.981 15.855 -4.675 1.00 25.42 107 THR A N 1
ATOM 829 C CA . THR A 1 107 ? -35.682 16.435 -4.389 1.00 28.22 107 THR A CA 1
ATOM 830 C C . THR A 1 107 ? -35.634 17.908 -4.778 1.00 28.53 107 THR A C 1
ATOM 831 O O . THR A 1 107 ? -36.617 18.473 -5.262 1.00 33.05 107 THR A O 1
ATOM 835 N N . GLY A 1 108 ? -34.482 18.527 -4.554 1.00 31.51 108 GLY A N 1
ATOM 836 C CA . GLY A 1 108 ? -34.304 19.951 -4.785 1.00 27.34 108 GLY A CA 1
ATOM 837 C C . GLY A 1 108 ? -32.872 20.290 -4.423 1.00 27.71 108 GLY A C 1
ATOM 838 O O . GLY A 1 108 ? -32.015 19.409 -4.455 1.00 27.23 108 GLY A O 1
ATOM 839 N N . SER A 1 109 ? -32.603 21.549 -4.083 1.00 27.68 109 SER A N 1
ATOM 840 C CA . SER A 1 109 ? -31.255 21.953 -3.688 1.00 29.63 109 SER A CA 1
ATOM 841 C C . SER A 1 109 ? -31.312 23.295 -2.982 1.00 30.33 109 SER A C 1
ATOM 842 O O . SER A 1 109 ? -32.240 24.074 -3.199 1.00 33.97 109 SER A O 1
ATOM 845 N N A MET A 1 110 ? -30.334 23.557 -2.121 0.50 30.12 110 MET A N 1
ATOM 846 N N B MET A 1 110 ? -30.316 23.554 -2.136 0.50 30.22 110 MET A N 1
ATOM 847 C CA A MET A 1 110 ? -30.277 24.834 -1.416 0.50 34.51 110 MET A CA 1
ATOM 848 C CA B MET A 1 110 ? -30.228 24.811 -1.394 0.50 34.44 110 MET A CA 1
ATOM 849 C C A MET A 1 110 ? -29.535 25.882 -2.253 0.50 34.11 110 MET A C 1
ATOM 850 C C B MET A 1 110 ? -29.531 25.873 -2.247 0.50 34.09 110 MET A C 1
ATOM 851 O O A MET A 1 110 ? -29.748 27.083 -2.092 0.50 36.86 110 MET A O 1
ATOM 852 O O B MET A 1 110 ? -29.773 27.070 -2.098 0.50 36.85 110 MET A O 1
ATOM 861 N N . ILE A 1 111 ? -28.669 25.411 -3.146 1.00 32.40 111 ILE A N 1
ATOM 862 C CA . ILE A 1 111 ? -27.934 26.276 -4.066 1.00 34.07 111 ILE A CA 1
ATOM 863 C C . ILE A 1 111 ? -28.369 25.980 -5.509 1.00 33.44 111 ILE A C 1
ATOM 864 O O . ILE A 1 111 ? -28.350 24.816 -5.936 1.00 36.03 111 ILE A O 1
ATOM 869 N N . PRO A 1 112 ? -28.762 27.020 -6.271 1.00 37.16 112 PRO A N 1
ATOM 870 C CA . PRO A 1 112 ? -29.217 26.796 -7.654 1.00 37.70 112 PRO A CA 1
ATOM 871 C C . PRO A 1 112 ? -28.210 25.986 -8.463 1.00 37.08 112 PRO A C 1
ATOM 872 O O . PRO A 1 112 ? -27.007 26.152 -8.256 1.00 36.27 112 PRO A O 1
ATOM 876 N N . ALA A 1 113 ? -28.691 25.119 -9.355 1.00 31.77 113 ALA A N 1
ATOM 877 C CA . ALA A 1 113 ? -27.800 24.330 -10.207 1.00 39.38 113 ALA A CA 1
ATOM 878 C C . ALA A 1 113 ? -26.853 25.217 -11.024 1.00 43.59 113 ALA A C 1
ATOM 879 O O . ALA A 1 113 ? -25.752 24.793 -11.367 1.00 36.98 113 ALA A O 1
ATOM 881 N N . THR A 1 114 ? -27.283 26.446 -11.316 1.00 39.11 114 THR A N 1
ATOM 882 C CA . THR A 1 114 ? -26.492 27.385 -12.120 1.00 42.73 114 THR A CA 1
ATOM 883 C C . THR A 1 114 ? -25.377 28.040 -11.317 1.00 54.30 114 THR A C 1
ATOM 884 O O . THR A 1 114 ? -24.555 28.766 -11.866 1.00 47.52 114 THR A O 1
ATOM 888 N N . GLU A 1 115 ? -25.355 27.805 -10.011 1.00 48.42 115 GLU A N 1
ATOM 889 C CA . GLU A 1 115 ? -24.328 28.421 -9.185 1.00 48.57 115 GLU A CA 1
ATOM 890 C C . GLU A 1 115 ? -23.146 27.494 -8.938 1.00 50.29 115 GLU A C 1
ATOM 891 O O . GLU A 1 115 ? -23.218 26.290 -9.207 1.00 44.03 115 GLU A O 1
ATOM 897 N N . GLU A 1 116 ? -22.055 28.077 -8.442 1.00 54.09 116 GLU A N 1
ATOM 898 C CA . GLU A 1 116 ? -20.857 27.328 -8.084 1.00 63.00 116 GLU A CA 1
ATOM 899 C C . GLU A 1 116 ? -21.111 26.423 -6.877 1.00 54.51 116 GLU A C 1
ATOM 900 O O . GLU A 1 116 ? -21.777 26.823 -5.908 1.00 53.65 116 GLU A O 1
ATOM 906 N N . ASN A 1 117 ? -20.579 25.206 -6.952 1.00 51.05 117 ASN A N 1
ATOM 907 C CA . ASN A 1 117 ? -20.611 24.264 -5.836 1.00 55.97 117 ASN A CA 1
ATOM 908 C C . ASN A 1 117 ? -22.030 23.930 -5.407 1.00 51.91 117 ASN A C 1
ATOM 909 O O . ASN A 1 117 ? -22.297 23.732 -4.222 1.00 43.24 117 ASN A O 1
ATOM 914 N N . SER A 1 118 ? -22.935 23.865 -6.378 1.00 43.00 118 SER A N 1
ATOM 915 C CA . SER A 1 118 ? -24.331 23.579 -6.093 1.00 35.76 118 SER A CA 1
ATOM 916 C C . SER A 1 118 ? -24.490 22.189 -5.509 1.00 35.24 118 SER A C 1
ATOM 917 O O . SER A 1 118 ? -23.718 21.284 -5.831 1.00 32.82 118 SER A O 1
ATOM 920 N N . ASP A 1 119 ? -25.494 22.010 -4.655 1.00 30.50 119 ASP A N 1
ATOM 921 C CA . ASP A 1 119 ? -25.825 20.668 -4.187 1.00 34.78 119 ASP A CA 1
ATOM 922 C C . ASP A 1 119 ? -26.725 19.924 -5.176 1.00 36.55 119 ASP A C 1
ATOM 923 O O . ASP A 1 119 ? -27.017 18.740 -4.991 1.00 37.69 119 ASP A O 1
ATOM 928 N N . ALA A 1 120 ? -27.145 20.612 -6.236 1.00 33.57 120 ALA A N 1
ATOM 929 C CA . ALA A 1 120 ? -28.064 20.024 -7.207 1.00 25.95 120 ALA A CA 1
ATOM 930 C C . ALA A 1 120 ? -27.575 18.717 -7.838 1.00 28.74 120 ALA A C 1
ATOM 931 O O . ALA A 1 120 ? -28.342 17.757 -7.909 1.00 31.15 120 ALA A O 1
ATOM 933 N N . PRO A 1 121 ? -26.304 18.659 -8.296 1.00 36.64 121 PRO A N 1
ATOM 934 C CA . PRO A 1 121 ? -25.898 17.399 -8.938 1.00 39.45 121 PRO A CA 1
ATOM 935 C C . PRO A 1 121 ? -25.930 16.198 -7.983 1.00 38.83 121 PRO A C 1
ATOM 936 O O . PRO A 1 121 ? -26.373 15.120 -8.385 1.00 33.17 121 PRO A O 1
ATOM 940 N N . LEU A 1 122 ? -25.475 16.383 -6.744 1.00 33.53 122 LEU A N 1
ATOM 941 C CA . LEU A 1 122 ? -25.560 15.317 -5.740 1.00 39.10 122 LEU A CA 1
ATOM 942 C C . LEU A 1 122 ? -26.999 14.846 -5.535 1.00 30.86 122 LEU A C 1
ATOM 943 O O . LEU A 1 122 ? -27.279 13.650 -5.586 1.00 30.63 122 LEU A O 1
ATOM 948 N N . ASN A 1 123 ? -27.918 15.783 -5.329 1.00 29.94 123 ASN A N 1
ATOM 949 C CA . ASN A 1 123 ? -29.308 15.410 -5.062 1.00 30.03 123 ASN A CA 1
ATOM 950 C C . ASN A 1 123 ? -30.012 14.764 -6.262 1.00 34.69 123 ASN A C 1
ATOM 951 O O . ASN A 1 123 ? -30.797 13.814 -6.109 1.00 29.97 123 ASN A O 1
ATOM 956 N N . LEU A 1 124 ? -29.744 15.277 -7.457 1.00 29.53 124 LEU A N 1
ATOM 957 C CA . LEU A 1 124 ? -30.325 14.675 -8.648 1.00 31.15 124 LEU A CA 1
ATOM 958 C C . LEU A 1 124 ? -29.765 13.272 -8.862 1.00 29.74 124 LEU A C 1
ATOM 959 O O . LEU A 1 124 ? -30.510 12.344 -9.156 1.00 30.99 124 LEU A O 1
ATOM 964 N N . GLN A 1 125 ? -28.456 13.117 -8.680 1.00 32.39 125 GLN A N 1
ATOM 965 C CA . GLN A 1 125 ? -27.816 11.815 -8.827 1.00 36.57 125 GLN A CA 1
ATOM 966 C C . GLN A 1 125 ? -28.354 10.842 -7.768 1.00 37.78 125 GLN A C 1
ATOM 967 O O . GLN A 1 125 ? -28.572 9.654 -8.048 1.00 32.52 125 GLN A O 1
ATOM 973 N N . THR A 1 126 ? -28.595 11.345 -6.560 1.00 28.07 126 THR A N 1
ATOM 974 C CA . THR A 1 126 ? -29.138 10.484 -5.508 1.00 33.21 126 THR A CA 1
ATOM 975 C C . THR A 1 126 ? -30.557 10.072 -5.887 1.00 30.10 126 THR A C 1
ATOM 976 O O . THR A 1 126 ? -30.922 8.897 -5.794 1.00 27.52 126 THR A O 1
ATOM 980 N N . ALA A 1 127 ? -31.352 11.043 -6.334 1.00 29.69 127 ALA A N 1
ATOM 981 C CA . ALA A 1 127 ? -32.735 10.770 -6.706 1.00 28.58 127 ALA A CA 1
ATOM 982 C C . ALA A 1 127 ? -32.824 9.766 -7.858 1.00 34.09 127 ALA A C 1
ATOM 983 O O . ALA A 1 127 ? -33.651 8.847 -7.835 1.00 29.15 127 ALA A O 1
ATOM 985 N N . ILE A 1 128 ? -31.955 9.929 -8.851 1.00 33.06 128 ILE A N 1
ATOM 986 C CA . ILE A 1 128 ? -31.957 9.050 -10.030 1.00 32.84 128 ILE A CA 1
ATOM 987 C C . ILE A 1 128 ? -31.616 7.607 -9.654 1.00 36.33 128 ILE A C 1
ATOM 988 O O . ILE A 1 128 ? -32.291 6.675 -10.088 1.00 32.11 128 ILE A O 1
ATOM 993 N N . LYS A 1 129 ? -30.588 7.423 -8.826 1.00 34.10 129 LYS A N 1
ATOM 994 C CA . LYS A 1 129 ? -30.230 6.086 -8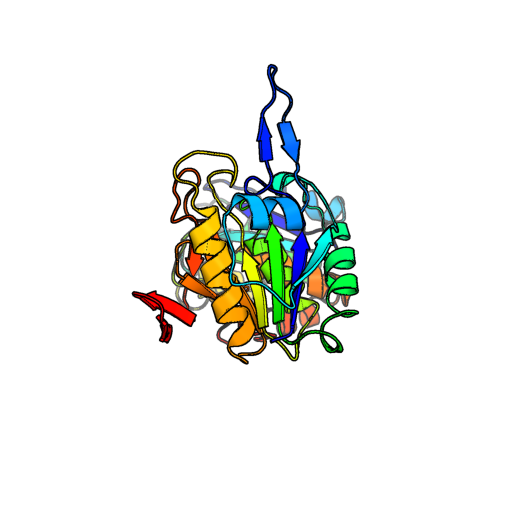.359 1.00 35.33 129 LYS A CA 1
ATOM 995 C C . LYS A 1 129 ? -31.364 5.443 -7.583 1.00 33.39 129 LYS A C 1
ATOM 996 O O . LYS A 1 129 ? -31.663 4.269 -7.780 1.00 35.02 129 LYS A O 1
ATOM 1002 N N . PHE A 1 130 ? -32.008 6.199 -6.700 1.00 33.24 130 PHE A N 1
ATOM 1003 C CA . PHE A 1 130 ? -33.120 5.606 -5.968 1.00 33.27 130 PHE A CA 1
ATOM 1004 C C . PHE A 1 130 ? -34.315 5.322 -6.875 1.00 33.34 130 PHE A C 1
ATOM 1005 O O . PHE A 1 130 ? -35.010 4.319 -6.688 1.00 33.59 130 PHE A O 1
ATOM 1013 N N . ALA A 1 131 ? -34.539 6.189 -7.862 1.00 26.97 131 ALA A N 1
ATOM 1014 C CA . ALA A 1 131 ? -35.669 6.024 -8.784 1.00 36.33 131 ALA A CA 1
ATOM 1015 C C . ALA A 1 131 ? -35.577 4.720 -9.586 1.00 35.35 131 ALA A C 1
ATOM 1016 O O . ALA A 1 131 ? -36.563 4.260 -10.163 1.00 37.57 131 ALA A O 1
ATOM 1018 N N . THR A 1 132 ? -34.389 4.119 -9.600 1.00 31.84 132 THR A N 1
ATOM 1019 C CA . THR A 1 132 ? -34.164 2.879 -10.338 1.00 38.79 132 THR A CA 1
ATOM 1020 C C . THR A 1 132 ? -34.067 1.665 -9.414 1.00 44.79 132 THR A C 1
ATOM 1021 O O . THR A 1 132 ? -33.766 0.562 -9.864 1.00 39.18 132 THR A O 1
ATOM 1025 N N . SER A 1 133 ? -34.336 1.871 -8.125 1.00 33.88 133 SER A N 1
ATOM 1026 C CA . SER A 1 133 ? -34.105 0.841 -7.118 1.00 35.38 133 SER A CA 1
ATOM 1027 C C . SER A 1 133 ? -35.175 -0.239 -7.106 1.00 34.39 133 SER A C 1
ATOM 1028 O O . SER A 1 133 ? -34.961 -1.332 -6.584 1.00 39.95 133 SER A O 1
ATOM 1031 N N . GLY A 1 134 ? -36.344 0.079 -7.645 1.00 36.42 134 GLY A N 1
ATOM 1032 C CA . GLY A 1 134 ? -37.475 -0.824 -7.545 1.00 34.37 134 GLY A CA 1
ATOM 1033 C C . GLY A 1 134 ? -38.175 -0.802 -6.194 1.00 40.67 134 GLY A C 1
ATOM 1034 O O . GLY A 1 134 ? -39.027 -1.649 -5.925 1.00 32.26 134 GLY A O 1
ATOM 1035 N N . ILE A 1 135 ? -37.823 0.164 -5.345 1.00 34.20 135 ILE A N 1
ATOM 1036 C CA . ILE A 1 135 ? -38.430 0.289 -4.021 1.00 36.44 135 ILE A CA 1
ATOM 1037 C C . ILE A 1 135 ? -39.638 1.228 -4.095 1.00 37.07 135 ILE A C 1
ATOM 1038 O O . ILE A 1 135 ? -39.494 2.441 -4.268 1.00 34.43 135 ILE A O 1
ATOM 1043 N N . ARG A 1 136 ? -40.831 0.659 -3.987 1.00 29.46 136 ARG A N 1
ATOM 1044 C CA . ARG A 1 136 ? -42.055 1.427 -4.168 1.00 33.72 136 ARG A CA 1
ATOM 1045 C C . ARG A 1 136 ? -42.262 2.377 -2.984 1.00 36.44 136 ARG A C 1
ATOM 1046 O O . ARG A 1 136 ? -41.917 2.043 -1.850 1.00 31.97 136 ARG A O 1
ATOM 1054 N N . GLY A 1 137 ? -42.797 3.566 -3.252 1.00 33.51 137 GLY A N 1
ATOM 1055 C CA . GLY A 1 137 ? -43.205 4.487 -2.194 1.00 30.31 137 GLY A CA 1
ATOM 1056 C C . GLY A 1 137 ? -42.894 5.936 -2.534 1.00 37.82 137 GLY A C 1
ATOM 1057 O O . GLY A 1 137 ? -42.390 6.228 -3.622 1.00 33.13 137 GLY A O 1
ATOM 1058 N N . VAL A 1 138 ? -43.195 6.842 -1.606 1.00 31.56 138 VAL A N 1
ATOM 1059 C CA . VAL A 1 138 ? -42.884 8.264 -1.763 1.00 27.18 138 VAL A CA 1
ATOM 1060 C C . VAL A 1 138 ? -41.735 8.665 -0.840 1.00 28.03 138 VAL A C 1
ATOM 1061 O O . VAL A 1 138 ? -41.812 8.497 0.382 1.00 31.12 138 VAL A O 1
ATOM 1065 N N . TYR A 1 139 ? -40.673 9.195 -1.438 1.00 29.76 139 TYR A N 1
ATOM 1066 C CA . TYR A 1 139 ? -39.420 9.451 -0.736 1.00 25.17 139 TYR A CA 1
ATOM 1067 C C . TYR A 1 139 ? -38.921 10.865 -0.988 1.00 28.95 139 TYR A C 1
ATOM 1068 O O . TYR A 1 139 ? -39.430 11.568 -1.853 1.00 29.01 139 TYR A O 1
ATOM 1077 N N . VAL A 1 140 ? -37.932 11.279 -0.203 1.00 29.74 140 VAL A N 1
ATOM 1078 C CA . VAL A 1 140 ? -37.261 12.552 -0.387 1.00 27.08 140 VAL A CA 1
ATOM 1079 C C . VAL A 1 140 ? -35.770 12.264 -0.412 1.00 27.81 140 VAL A C 1
ATOM 1080 O O . VAL A 1 140 ? -35.249 11.597 0.488 1.00 27.83 140 VAL A O 1
ATOM 1084 N N . ALA A 1 141 ? -35.078 12.750 -1.439 1.00 28.55 141 ALA A N 1
ATOM 1085 C CA . ALA A 1 141 ? -33.629 12.569 -1.504 1.00 26.89 141 ALA A CA 1
ATOM 1086 C C . ALA A 1 141 ? -32.966 13.923 -1.318 1.00 27.66 141 ALA A C 1
ATOM 1087 O O . ALA A 1 141 ? -33.300 14.871 -2.016 1.00 34.25 141 ALA A O 1
ATOM 1089 N N . PHE A 1 142 ? -32.048 14.031 -0.365 1.00 26.97 142 PHE A N 1
ATOM 1090 C CA . PHE A 1 142 ? -31.362 15.303 -0.124 1.00 31.76 142 PHE A CA 1
ATOM 1091 C C . PHE A 1 142 ? -30.025 15.062 0.579 1.00 30.66 142 PHE A C 1
ATOM 1092 O O . PHE A 1 142 ? -29.950 14.244 1.490 1.00 28.62 142 PHE A O 1
ATOM 1100 N N . ASN A 1 143 ? -28.976 15.755 0.131 1.00 26.00 143 ASN A N 1
ATOM 1101 C CA . ASN A 1 143 ? -27.654 15.668 0.750 1.00 32.16 143 ASN A CA 1
ATOM 1102 C C . ASN A 1 143 ? -27.175 14.220 0.889 1.00 42.26 143 ASN A C 1
ATOM 1103 O O . ASN A 1 143 ? -26.629 13.830 1.931 1.00 33.50 143 ASN A O 1
ATOM 1108 N N . GLY A 1 144 ? -27.424 13.424 -0.150 1.00 39.31 144 GLY A N 1
ATOM 1109 C CA . GLY A 1 144 ? -26.976 12.041 -0.197 1.00 36.77 144 GLY A CA 1
ATOM 1110 C C . GLY A 1 144 ? -27.823 11.037 0.570 1.00 36.91 144 GLY A C 1
ATOM 1111 O O . GLY A 1 144 ? -27.453 9.867 0.682 1.00 49.09 144 GLY A O 1
ATOM 1112 N N . LYS A 1 145 ? -28.960 11.479 1.094 1.00 34.28 145 LYS A N 1
ATOM 1113 C CA . LYS A 1 145 ? -29.806 10.626 1.930 1.00 36.37 145 LYS A CA 1
ATOM 1114 C C . LYS A 1 145 ? -31.208 10.480 1.353 1.00 34.94 145 LYS A C 1
ATOM 1115 O O . LYS A 1 145 ? -31.772 11.443 0.844 1.00 30.72 145 LYS A O 1
ATOM 1121 N N . VAL A 1 146 ? -31.776 9.282 1.459 1.00 32.62 146 VAL A N 1
ATOM 1122 C CA . VAL A 1 146 ? -33.153 9.044 1.039 1.00 27.47 146 VAL A CA 1
ATOM 1123 C C . VAL A 1 146 ? -34.005 8.764 2.274 1.00 29.72 146 VAL A C 1
ATOM 1124 O O . VAL A 1 146 ? -33.677 7.909 3.098 1.00 30.05 146 VAL A O 1
ATOM 1128 N N . MET A 1 147 ? -35.089 9.513 2.407 1.00 28.27 147 MET A N 1
ATOM 1129 C CA . MET A 1 147 ? -35.915 9.471 3.603 1.00 29.50 147 MET A CA 1
ATOM 1130 C C . MET A 1 147 ? -37.358 9.207 3.187 1.00 34.09 147 MET A C 1
ATOM 1131 O O . MET A 1 147 ? -37.755 9.607 2.094 1.00 28.52 147 MET A O 1
ATOM 1136 N N . LEU A 1 148 ? -38.137 8.522 4.026 1.00 29.49 148 LEU A N 1
ATOM 1137 C CA . LEU A 1 148 ? -39.560 8.342 3.739 1.00 28.94 148 LEU A CA 1
ATOM 1138 C C . LEU A 1 148 ? -40.176 9.736 3.671 1.00 32.56 148 LEU A C 1
ATOM 1139 O O . LEU A 1 148 ? -39.895 10.589 4.528 1.00 28.13 148 LEU A O 1
ATOM 1144 N N . GLY A 1 149 ? -40.978 9.983 2.637 1.00 28.86 149 GLY A N 1
ATOM 1145 C CA . GLY A 1 149 ? -41.480 11.317 2.373 1.00 23.54 149 GLY A CA 1
ATOM 1146 C C . GLY A 1 149 ? -42.346 11.824 3.504 1.00 30.74 149 GLY A C 1
ATOM 1147 O O . GLY A 1 149 ? -42.416 13.023 3.782 1.00 29.16 149 GLY A O 1
ATOM 1148 N N . VAL A 1 150 ? -43.007 10.891 4.174 1.00 28.19 150 VAL A N 1
ATOM 1149 C CA . VAL A 1 150 ? -43.954 11.249 5.218 1.00 30.22 150 VAL A CA 1
ATOM 1150 C C . VAL A 1 150 ? -43.272 11.296 6.599 1.00 35.27 150 VAL A C 1
ATOM 1151 O O . VAL A 1 150 ? -43.920 11.524 7.621 1.00 35.55 150 VAL A O 1
ATOM 1155 N N . ARG A 1 151 ? -41.946 11.120 6.604 1.00 32.38 151 ARG A N 1
ATOM 1156 C CA . ARG A 1 151 ? -41.111 11.204 7.820 1.00 30.33 151 ARG A CA 1
ATOM 1157 C C . ARG A 1 151 ? -39.987 12.220 7.685 1.00 31.86 151 ARG A C 1
ATOM 1158 O O . ARG A 1 151 ? -38.981 12.115 8.382 1.00 29.76 151 ARG A O 1
ATOM 1166 N N . THR A 1 152 ? -40.139 13.175 6.770 1.00 27.32 152 THR A N 1
ATOM 1167 C CA . THR A 1 152 ? -39.081 14.142 6.480 1.00 29.02 152 THR A CA 1
ATOM 1168 C C . THR A 1 152 ? -39.488 15.532 6.972 1.00 24.69 152 THR A C 1
ATOM 1169 O O . THR A 1 152 ? -40.642 15.921 6.824 1.00 24.39 152 THR A O 1
ATOM 1173 N N . SER A 1 153 ? -38.552 16.268 7.569 1.00 30.27 153 SER A N 1
ATOM 1174 C CA . SER A 1 153 ? -38.777 17.670 7.922 1.00 25.72 153 SER A CA 1
ATOM 1175 C C . SER A 1 153 ? -37.570 18.502 7.519 1.00 29.16 153 SER A C 1
ATOM 1176 O O . SER A 1 153 ? -36.432 18.028 7.604 1.00 26.58 153 SER A O 1
ATOM 1179 N N . LYS A 1 154 ? -37.819 19.740 7.095 1.00 27.64 154 LYS A N 1
ATOM 1180 C CA . LYS A 1 154 ? -36.745 20.714 6.890 1.00 32.84 154 LYS A CA 1
ATOM 1181 C C . LYS A 1 154 ? -36.250 21.160 8.261 1.00 34.78 154 LYS A C 1
ATOM 1182 O O . LYS A 1 154 ? -37.040 21.522 9.134 1.00 36.09 154 LYS A O 1
ATOM 1188 N N . VAL A 1 155 ? -34.936 21.138 8.443 1.00 33.48 155 VAL A N 1
ATOM 1189 C CA . VAL A 1 155 ? -34.332 21.306 9.762 1.00 32.63 155 VAL A CA 1
ATOM 1190 C C . VAL A 1 155 ? -33.348 22.485 9.789 1.00 35.51 155 VAL A C 1
ATOM 1191 O O . VAL A 1 155 ? -33.094 23.082 10.839 1.00 35.37 155 VAL A O 1
ATOM 1195 N N . ARG A 1 156 ? -32.815 22.831 8.617 1.00 34.30 156 ARG A N 1
ATOM 1196 C CA . ARG A 1 156 ? -31.895 23.956 8.477 1.00 30.41 156 ARG A CA 1
ATOM 1197 C C . ARG A 1 156 ? -32.327 24.873 7.351 1.00 31.75 156 ARG A C 1
ATOM 1198 O O . ARG A 1 156 ? -32.756 24.407 6.296 1.00 36.82 156 ARG A O 1
ATOM 1206 N N . THR A 1 157 ? -32.198 26.178 7.570 1.00 32.61 157 THR A N 1
ATOM 1207 C CA . THR A 1 157 ? -32.594 27.158 6.564 1.00 32.97 157 THR A CA 1
ATOM 1208 C C . THR A 1 157 ? -31.427 27.620 5.690 1.00 36.07 157 THR A C 1
ATOM 1209 O O . THR A 1 157 ? -31.642 28.237 4.648 1.00 37.94 157 THR A O 1
ATOM 1213 N N . MET A 1 158 ? -30.197 27.359 6.129 1.00 36.86 158 MET A N 1
ATOM 1214 C CA . MET A 1 158 ? -29.024 27.915 5.453 1.00 41.00 158 MET A CA 1
ATOM 1215 C C . MET A 1 158 ? -27.912 26.884 5.277 1.00 40.80 158 MET A C 1
ATOM 1216 O O . MET A 1 158 ? -26.738 27.229 5.295 1.00 46.96 158 MET A O 1
ATOM 1221 N N . SER A 1 159 ? -28.273 25.619 5.115 1.00 37.95 159 SER A N 1
ATOM 1222 C CA . SER A 1 159 ? -27.271 24.572 4.957 1.00 36.30 159 SER A CA 1
ATOM 1223 C C . SER A 1 159 ? -27.692 23.575 3.890 1.00 38.74 159 SER A C 1
ATOM 1224 O O . SER A 1 159 ? -28.880 23.440 3.603 1.00 35.33 159 SER A O 1
ATOM 1227 N N . ARG A 1 160 ? -26.718 22.872 3.317 1.00 34.91 160 ARG A N 1
ATOM 1228 C CA . ARG A 1 160 ? -27.006 21.838 2.336 1.00 38.75 160 ARG A CA 1
ATOM 1229 C C . ARG A 1 160 ? -27.697 20.663 2.982 1.00 40.81 160 ARG A C 1
ATOM 1230 O O . ARG A 1 160 ? -28.497 19.978 2.344 1.00 34.68 160 ARG A O 1
ATOM 1238 N N . ASP A 1 161 ? -27.367 20.424 4.248 1.00 34.79 161 ASP A N 1
ATOM 1239 C CA . ASP A 1 161 ? -27.985 19.354 5.011 1.00 33.28 161 ASP A CA 1
ATOM 1240 C C . ASP A 1 161 ? -29.284 19.899 5.590 1.00 38.00 161 ASP A C 1
ATOM 1241 O O . ASP A 1 161 ? -29.383 20.131 6.786 1.00 31.77 161 ASP A O 1
ATOM 1246 N N . ALA A 1 162 ? -30.277 20.108 4.732 1.00 30.87 162 ALA A N 1
ATOM 1247 C CA . ALA A 1 162 ? -31.480 20.832 5.118 1.00 27.97 162 ALA A CA 1
ATOM 1248 C C . ALA A 1 162 ? -32.567 19.979 5.765 1.00 27.75 162 ALA A C 1
ATOM 1249 O O . ALA A 1 162 ? -33.430 20.509 6.453 1.00 32.56 162 ALA A O 1
ATOM 1251 N N . PHE A 1 163 ? -32.545 18.670 5.539 1.00 28.53 163 PHE A N 1
ATOM 1252 C CA . PHE A 1 163 ? -33.625 17.819 6.027 1.00 26.46 163 PHE A CA 1
ATOM 1253 C C . PHE A 1 163 ? -33.147 16.709 6.938 1.00 32.66 163 PHE A C 1
ATOM 1254 O O . PHE A 1 163 ? -31.972 16.346 6.939 1.00 32.38 163 PHE A O 1
ATOM 1262 N N . GLU A 1 164 ? -34.093 16.148 7.684 1.00 26.43 164 GLU A N 1
ATOM 1263 C CA . GLU A 1 164 ? -33.853 14.951 8.468 1.00 30.03 164 GLU A CA 1
ATOM 1264 C C . GLU A 1 164 ? -35.051 14.033 8.395 1.00 27.63 164 GLU A C 1
ATOM 1265 O O . GLU A 1 164 ? -36.185 14.482 8.225 1.00 29.50 164 GLU A O 1
ATOM 1271 N N . SER A 1 165 ? -34.790 12.743 8.550 1.00 31.03 165 SER A N 1
ATOM 1272 C CA . SER A 1 165 ? -35.833 11.763 8.820 1.00 30.63 165 SER A CA 1
ATOM 1273 C C . SER A 1 165 ? -36.146 11.774 10.328 1.00 32.99 165 SER A C 1
ATOM 1274 O O . SER A 1 165 ? -35.251 11.611 11.167 1.00 32.33 165 SER A O 1
ATOM 1277 N N . ILE A 1 166 ? -37.417 11.975 10.666 1.00 33.62 166 ILE A N 1
ATOM 1278 C CA . ILE A 1 166 ? -37.819 12.201 12.053 1.00 34.19 166 ILE A CA 1
ATOM 1279 C C . ILE A 1 166 ? -38.449 10.948 12.678 1.00 35.28 166 ILE A C 1
ATOM 1280 O O . ILE A 1 166 ? -39.435 10.420 12.160 1.00 34.69 166 ILE A O 1
ATOM 1285 N N . ASN A 1 167 ? -37.882 10.480 13.788 1.00 32.94 167 ASN A N 1
ATOM 1286 C CA . ASN A 1 167 ? -38.387 9.280 14.475 1.00 35.05 167 ASN A CA 1
ATOM 1287 C C . ASN A 1 167 ? -38.493 8.071 13.537 1.00 36.47 167 ASN A C 1
ATOM 1288 O O . ASN A 1 167 ? -39.435 7.287 13.631 1.00 37.57 167 ASN A O 1
ATOM 1293 N N . TYR A 1 168 ? -37.537 7.927 12.629 1.00 31.04 168 TYR A N 1
ATOM 1294 C CA . TYR A 1 168 ? -37.604 6.871 11.609 1.00 28.12 168 TYR A CA 1
ATOM 1295 C C . TYR A 1 168 ? -36.234 6.748 10.955 1.00 30.25 168 TYR A C 1
ATOM 1296 O O . TYR A 1 168 ? -35.570 7.756 10.719 1.00 35.38 168 TYR A O 1
ATOM 1305 N N . PRO A 1 169 ? -35.793 5.513 10.671 1.00 34.75 169 PRO A N 1
ATOM 1306 C CA . PRO A 1 169 ? -34.482 5.340 10.029 1.00 32.32 169 PRO A CA 1
ATOM 1307 C C . PRO A 1 169 ? -34.418 5.917 8.608 1.00 38.30 169 PRO A C 1
ATOM 1308 O O . PRO A 1 169 ? -35.390 5.856 7.852 1.00 30.28 169 PRO A O 1
ATOM 1312 N N . ILE A 1 170 ? -33.267 6.486 8.270 1.00 36.19 170 ILE A N 1
ATOM 1313 C CA . ILE A 1 170 ? -32.962 6.870 6.907 1.00 32.83 170 ILE A CA 1
ATOM 1314 C C . ILE A 1 170 ? -33.128 5.639 6.027 1.00 41.56 170 ILE A C 1
ATOM 1315 O O . ILE A 1 170 ? -32.725 4.544 6.417 1.00 36.16 170 ILE A O 1
ATOM 1320 N N . ILE A 1 171 ? -33.760 5.802 4.864 1.00 30.72 171 ILE A N 1
ATOM 1321 C CA . ILE A 1 171 ? -33.956 4.676 3.947 1.00 32.70 171 ILE A CA 1
ATOM 1322 C C . ILE A 1 171 ? -32.618 4.196 3.382 1.00 30.10 171 ILE A C 1
ATOM 1323 O O . ILE A 1 171 ? -32.282 3.014 3.477 1.00 31.20 171 ILE A O 1
ATOM 1328 N N . ALA A 1 172 ? -31.852 5.122 2.810 1.00 31.94 172 ALA A N 1
ATOM 1329 C CA . ALA A 1 172 ? -30.555 4.797 2.226 1.00 40.42 172 ALA A CA 1
ATOM 1330 C C . ALA A 1 172 ? -29.655 6.023 2.217 1.00 35.83 172 ALA A C 1
ATOM 1331 O O . ALA A 1 172 ? -30.143 7.149 2.253 1.00 40.69 172 ALA A O 1
ATOM 1333 N N . GLU A 1 173 ? -28.345 5.805 2.155 1.00 39.33 173 GLU A N 1
ATOM 1334 C CA . GLU A 1 173 ? -27.388 6.909 2.163 1.00 47.12 173 GLU A CA 1
ATOM 1335 C C . GLU A 1 173 ? -26.237 6.656 1.185 1.00 52.93 173 GLU A C 1
ATOM 1336 O O . GLU A 1 173 ? -25.551 5.644 1.279 1.00 54.05 173 GLU A O 1
ATOM 1342 N N . LEU A 1 174 ? -26.034 7.584 0.251 1.00 57.29 174 LEU A N 1
ATOM 1343 C CA . LEU A 1 174 ? -24.998 7.454 -0.779 1.00 54.86 174 LEU A CA 1
ATOM 1344 C C . LEU A 1 174 ? -23.602 7.360 -0.172 1.00 63.76 174 LEU A C 1
ATOM 1345 O O . LEU A 1 174 ? -23.180 8.237 0.583 1.00 69.07 174 LEU A O 1
ATOM 1350 N N . ARG A 1 175 ? -22.906 6.270 -0.481 1.00 60.92 175 ARG A N 1
ATOM 1351 C CA . ARG A 1 175 ? -21.497 6.123 -0.136 1.00 62.21 175 ARG A CA 1
ATOM 1352 C C . ARG A 1 175 ? -20.726 5.650 -1.357 1.00 75.28 175 ARG A C 1
ATOM 1353 O O . ARG A 1 175 ? -20.942 4.545 -1.861 1.00 76.56 175 ARG A O 1
ATOM 1361 N N . GLY A 1 176 ? -19.833 6.505 -1.839 1.00 67.48 176 GLY A N 1
ATOM 1362 C CA . GLY A 1 176 ? -19.174 6.256 -3.101 1.00 64.49 176 GLY A CA 1
ATOM 1363 C C . GLY A 1 176 ? -20.202 6.374 -4.208 1.00 73.95 176 GLY A C 1
ATOM 1364 O O . GLY A 1 176 ? -20.803 7.431 -4.394 1.00 73.67 176 GLY A O 1
ATOM 1365 N N . GLU A 1 177 ? -20.415 5.287 -4.939 1.00 69.73 177 GLU A N 1
ATOM 1366 C CA . GLU A 1 177 ? -21.413 5.271 -5.999 1.00 70.63 177 GLU A CA 1
ATOM 1367 C C . GLU A 1 177 ? -22.635 4.445 -5.594 1.00 72.23 177 GLU A C 1
ATOM 1368 O O . GLU A 1 177 ? -23.585 4.303 -6.369 1.00 72.63 177 GLU A O 1
ATOM 1374 N N . ASP A 1 178 ? -22.609 3.916 -4.373 1.00 62.14 178 ASP A N 1
ATOM 1375 C CA . ASP A 1 178 ? -23.666 3.028 -3.887 1.00 63.29 178 ASP A CA 1
ATOM 1376 C C . ASP A 1 178 ? -24.614 3.704 -2.897 1.00 57.51 178 ASP A C 1
ATOM 1377 O O . ASP A 1 178 ? -24.172 4.391 -1.975 1.00 56.34 178 ASP A O 1
ATOM 1382 N N . LEU A 1 179 ? -25.915 3.502 -3.082 1.00 45.86 179 LEU A N 1
ATOM 1383 C CA . LEU A 1 179 ? -26.866 3.793 -2.015 1.00 42.88 179 LEU A CA 1
ATOM 1384 C C . LEU A 1 179 ? -26.846 2.619 -1.058 1.00 43.06 179 LEU A C 1
ATOM 1385 O O . LEU A 1 179 ? -27.107 1.484 -1.448 1.00 49.73 179 LEU A O 1
ATOM 1390 N N . VAL A 1 180 ? -26.513 2.901 0.194 1.00 42.66 180 VAL A N 1
ATOM 1391 C CA . VAL A 1 180 ? -26.357 1.872 1.204 1.00 45.78 180 VAL A CA 1
ATOM 1392 C C . VAL A 1 180 ? -27.572 1.890 2.117 1.00 47.19 180 VAL A C 1
ATOM 1393 O O . VAL A 1 180 ? -27.926 2.943 2.650 1.00 49.61 180 VAL A O 1
ATOM 1397 N N . VAL A 1 181 ? -28.218 0.737 2.286 1.00 40.87 181 VAL A N 1
ATOM 1398 C CA . VAL A 1 181 ? -29.448 0.677 3.070 1.00 48.43 181 VAL A CA 1
ATOM 1399 C C . VAL A 1 181 ? -29.197 1.241 4.459 1.00 57.59 181 VAL A C 1
ATOM 1400 O O . VAL A 1 181 ? -28.307 0.775 5.186 1.00 64.74 181 VAL A O 1
ATOM 1404 N N . ASN A 1 182 ? -29.986 2.261 4.797 1.00 65.10 182 ASN A N 1
ATOM 1405 C CA . ASN A 1 182 ? -29.775 3.093 5.979 1.00 48.57 182 ASN A CA 1
ATOM 1406 C C . ASN A 1 182 ? -28.397 3.754 5.963 1.00 63.28 182 ASN A C 1
ATOM 1407 O O . ASN A 1 182 ? -28.254 4.917 6.346 1.00 76.80 182 ASN A O 1
ATOM 1412 N N . MET B 2 1 ? -61.627 21.479 4.932 1.00 60.44 200 MET B N 1
ATOM 1413 C CA . MET B 2 1 ? -60.373 21.810 4.277 1.00 60.70 200 MET B CA 1
ATOM 1414 C C . MET B 2 1 ? -59.439 22.611 5.187 1.00 59.57 200 MET B C 1
ATOM 1415 O O . MET B 2 1 ? -58.246 22.320 5.295 1.00 52.65 200 MET B O 1
ATOM 1420 N N . ALA B 2 2 ? -59.992 23.620 5.846 1.00 45.93 201 ALA B N 1
ATOM 1421 C CA . ALA B 2 2 ? -59.171 24.618 6.515 1.00 43.50 201 ALA B CA 1
ATOM 1422 C C . ALA B 2 2 ? -58.726 24.219 7.937 1.00 40.73 201 ALA B C 1
ATOM 1423 O O . ALA B 2 2 ? -59.551 24.009 8.835 1.00 41.62 201 ALA B O 1
ATOM 1425 N N . VAL B 2 3 ? -57.411 24.113 8.112 1.00 36.46 202 VAL B N 1
ATOM 1426 C CA . VAL B 2 3 ? -56.790 23.767 9.387 1.00 36.66 202 VAL B CA 1
ATOM 1427 C C . VAL B 2 3 ? -56.026 24.978 9.923 1.00 43.21 202 VAL B C 1
ATOM 1428 O O . VAL B 2 3 ? -55.467 25.757 9.150 1.00 36.34 202 VAL B O 1
ATOM 1432 N N . LEU B 2 4 ? -56.032 25.157 11.244 1.00 37.03 203 LEU B N 1
ATOM 1433 C CA . LEU B 2 4 ? -55.248 26.208 11.886 1.00 36.35 203 LEU B CA 1
ATOM 1434 C C . LEU B 2 4 ? -54.281 25.578 12.887 1.00 36.73 203 LEU B C 1
ATOM 1435 O O . LEU B 2 4 ? -54.681 24.763 13.732 1.00 34.56 203 LEU B O 1
ATOM 1440 N N . VAL B 2 5 ? -53.004 25.942 12.770 1.00 33.52 204 VAL B N 1
ATOM 1441 C CA . VAL B 2 5 ? -51.963 25.442 13.667 1.00 30.80 204 VAL B CA 1
ATOM 1442 C C . VAL B 2 5 ? -51.487 26.556 14.598 1.00 38.08 204 VAL B C 1
ATOM 1443 O O . VAL B 2 5 ? -50.984 27.589 14.139 1.00 31.79 204 VAL B O 1
ATOM 1447 N N . ILE B 2 6 ? -51.656 26.339 15.902 1.00 29.26 205 ILE B N 1
ATOM 1448 C CA . ILE B 2 6 ? -51.311 27.333 16.914 1.00 27.07 205 ILE B CA 1
ATOM 1449 C C . ILE B 2 6 ? -50.264 26.746 17.860 1.00 28.37 205 ILE B C 1
ATOM 1450 O O . ILE B 2 6 ? -50.406 25.610 18.319 1.00 31.51 205 ILE B O 1
ATOM 1455 N N . LYS B 2 7 ? -49.206 27.498 18.148 1.00 29.25 206 LYS B N 1
ATOM 1456 C CA . LYS B 2 7 ? -48.224 27.024 19.117 1.00 30.40 206 LYS B CA 1
ATOM 1457 C C . LYS B 2 7 ? -48.637 27.404 20.551 1.00 30.79 206 LYS B C 1
ATOM 1458 O O . LYS B 2 7 ? -48.956 28.564 20.843 1.00 27.57 206 LYS B O 1
ATOM 1464 N N . LEU B 2 8 ? -48.637 26.424 21.444 1.00 34.72 207 LEU B N 1
ATOM 1465 C CA . LEU B 2 8 ? -48.941 26.693 22.851 1.00 28.27 207 LEU B CA 1
ATOM 1466 C C . LEU B 2 8 ? -47.830 27.538 23.483 1.00 31.53 207 LEU B C 1
ATOM 1467 O O . LEU B 2 8 ? -46.653 27.184 23.400 1.00 27.76 207 LEU B O 1
ATOM 1472 N N . ILE B 2 9 ? -48.200 28.663 24.092 1.00 30.05 208 ILE B N 1
ATOM 1473 C CA . ILE B 2 9 ? -47.257 29.467 24.865 1.00 30.95 208 ILE B CA 1
ATOM 1474 C C . ILE B 2 9 ? -47.898 29.860 26.205 1.00 31.32 208 ILE B C 1
ATOM 1475 O O . ILE B 2 9 ? -49.122 29.892 26.325 1.00 28.77 208 ILE B O 1
ATOM 1480 N N . PRO B 2 10 ? -47.075 30.124 27.226 1.00 34.02 209 PRO B N 1
ATOM 1481 C CA . PRO B 2 10 ? -47.671 30.472 28.527 1.00 36.58 209 PRO B CA 1
ATOM 1482 C C . PRO B 2 10 ? -48.620 31.664 28.424 1.00 35.84 209 PRO B C 1
ATOM 1483 O O . PRO B 2 10 ? -48.257 32.684 27.829 1.00 38.23 209 PRO B O 1
ATOM 1487 N N . GLY B 2 11 ? -49.828 31.513 28.965 1.00 38.41 210 GLY B N 1
ATOM 1488 C CA . GLY B 2 11 ? -50.831 32.567 28.919 1.00 39.51 210 GLY B CA 1
ATOM 1489 C C . GLY B 2 11 ? -51.777 32.533 27.715 1.00 52.36 210 GLY B C 1
ATOM 1490 O O . GLY B 2 11 ? -52.650 33.399 27.579 1.00 40.81 210 GLY B O 1
ATOM 1491 N N . LEU B 2 12 ? -51.620 31.547 26.837 1.00 38.02 211 LEU B N 1
ATOM 1492 C CA . LEU B 2 12 ? -52.530 31.418 25.697 1.00 41.30 211 LEU B CA 1
ATOM 1493 C C . LEU B 2 12 ? -53.975 31.138 26.145 1.00 37.47 211 LEU B C 1
ATOM 1494 O O . LEU B 2 12 ? -54.240 30.195 26.917 1.00 30.92 211 LEU B O 1
ATOM 1499 N N . SER B 2 13 ? -54.892 31.965 25.644 1.00 32.58 212 SER B N 1
ATOM 1500 C CA . SER B 2 13 ? -56.327 31.878 25.943 1.00 45.72 212 SER B CA 1
ATOM 1501 C C . SER B 2 13 ? -57.062 31.014 24.941 1.00 45.01 212 SER B C 1
ATOM 1502 O O . SER B 2 13 ? -56.571 30.774 23.841 1.00 41.38 212 SER B O 1
ATOM 1505 N N . GLY B 2 14 ? -58.267 30.593 25.304 1.00 39.33 213 GLY B N 1
ATOM 1506 C CA . GLY B 2 14 ? -59.106 29.834 24.398 1.00 37.74 213 GLY B CA 1
ATOM 1507 C C . GLY B 2 14 ? -59.846 30.687 23.383 1.00 41.44 213 GLY B C 1
ATOM 1508 O O . GLY B 2 14 ? -60.506 30.154 22.491 1.00 43.66 213 GLY B O 1
ATOM 1509 N N A ASP B 2 15 ? -59.724 32.006 23.509 0.50 40.06 214 ASP B N 1
ATOM 1510 N N B ASP B 2 15 ? -59.750 32.007 23.518 0.50 40.07 214 ASP B N 1
ATOM 1511 C CA A ASP B 2 15 ? -60.507 32.939 22.691 0.50 40.59 214 ASP B CA 1
ATOM 1512 C CA B ASP B 2 15 ? -60.519 32.921 22.665 0.50 40.59 214 ASP B CA 1
ATOM 1513 C C A ASP B 2 15 ? -60.214 32.878 21.189 0.50 41.62 214 ASP B C 1
ATOM 1514 C C B ASP B 2 15 ? -60.243 32.753 21.177 0.50 41.59 214 ASP B C 1
ATOM 1515 O O A ASP B 2 15 ? -61.096 33.149 20.372 0.50 39.11 214 ASP B O 1
ATOM 1516 O O B ASP B 2 15 ? -61.159 32.832 20.358 0.50 39.74 214 ASP B O 1
ATOM 1525 N N . ILE B 2 16 ? -58.980 32.534 20.832 1.00 38.96 215 ILE B N 1
ATOM 1526 C CA . ILE B 2 16 ? -58.593 32.440 19.433 1.00 41.30 215 ILE B CA 1
ATOM 1527 C C . ILE B 2 16 ? -59.108 31.140 18.834 1.00 42.41 215 ILE B C 1
ATOM 1528 O O . ILE B 2 16 ? -59.431 31.082 17.652 1.00 37.74 215 ILE B O 1
ATOM 1533 N N . PHE B 2 17 ? -59.219 30.108 19.667 1.00 34.58 216 PHE B N 1
ATOM 1534 C CA . PHE B 2 17 ? -59.767 28.827 19.232 1.00 36.77 216 PHE B CA 1
ATOM 1535 C C . PHE B 2 17 ? -61.257 28.943 18.920 1.00 43.61 216 PHE B C 1
ATOM 1536 O O . PHE B 2 17 ? -61.753 28.329 17.971 1.00 40.80 216 PHE B O 1
ATOM 1544 N N A ARG B 2 18 ? -61.970 29.726 19.725 0.50 43.24 217 ARG B N 1
ATOM 1545 N N B ARG B 2 18 ? -61.966 29.731 19.722 0.50 43.24 217 ARG B N 1
ATOM 1546 C CA A ARG B 2 18 ? -63.386 29.971 19.480 0.50 41.38 217 ARG B CA 1
ATOM 1547 C CA B ARG B 2 18 ? -63.380 29.981 19.481 0.50 41.38 217 ARG B CA 1
ATOM 1548 C C A ARG B 2 18 ? -63.587 30.838 18.242 0.50 38.76 217 ARG B C 1
ATOM 1549 C C B ARG B 2 18 ? -63.566 30.816 18.224 0.50 38.74 217 ARG B C 1
ATOM 1550 O O A ARG B 2 18 ? -64.549 30.652 17.495 0.50 39.48 217 ARG B O 1
ATOM 1551 O O B ARG B 2 18 ? -64.500 30.593 17.452 0.50 39.51 217 ARG B O 1
ATOM 1566 N N . ALA B 2 19 ? -62.681 31.791 18.033 1.00 34.65 218 ALA B N 1
ATOM 1567 C CA . ALA B 2 19 ? -62.739 32.656 16.857 1.00 38.47 218 ALA B CA 1
ATOM 1568 C C . ALA B 2 19 ? -62.467 31.840 15.593 1.00 44.54 218 ALA B C 1
ATOM 1569 O O . ALA B 2 19 ? -63.066 32.075 14.535 1.00 50.87 218 ALA B O 1
ATOM 1571 N N . ALA B 2 20 ? -61.561 30.877 15.717 1.00 38.37 219 ALA B N 1
ATOM 1572 C CA . ALA B 2 20 ? -61.214 29.991 14.613 1.00 40.58 219 ALA B CA 1
ATOM 1573 C C . ALA B 2 20 ? -62.439 29.213 14.165 1.00 43.15 219 ALA B C 1
ATOM 1574 O O . ALA B 2 20 ? -62.753 29.160 12.973 1.00 43.35 219 ALA B O 1
ATOM 1576 N N . VAL B 2 21 ? -63.128 28.621 15.138 1.00 37.82 220 VAL B N 1
ATOM 1577 C CA . VAL B 2 21 ? -64.301 27.797 14.878 1.00 41.43 220 VAL B CA 1
ATOM 1578 C C . VAL B 2 21 ? -65.402 28.617 14.223 1.00 41.53 220 VAL B C 1
ATOM 1579 O O . VAL B 2 21 ? -66.006 28.187 13.240 1.00 44.82 220 VAL B O 1
ATOM 1583 N N . GLU B 2 22 ? -65.634 29.812 14.756 1.00 37.95 221 GLU B N 1
ATOM 1584 C CA . GLU B 2 22 ? -66.619 30.721 14.188 1.00 42.14 221 GLU B CA 1
ATOM 1585 C C . GLU B 2 22 ? -66.284 31.122 12.757 1.00 42.86 221 GLU B C 1
ATOM 1586 O O . GLU B 2 22 ? -67.187 31.337 11.961 1.00 47.11 221 GLU B O 1
ATOM 1592 N N . LEU B 2 23 ? -64.994 31.215 12.438 1.00 44.98 222 LEU B N 1
ATOM 1593 C CA . LEU B 2 23 ? -64.546 31.533 11.077 1.00 43.81 222 LEU B CA 1
ATOM 1594 C C . LEU B 2 23 ? -64.748 30.375 10.096 1.00 38.76 222 LEU B C 1
ATOM 1595 O O . LEU B 2 23 ? -64.637 30.550 8.879 1.00 46.81 222 LEU B O 1
ATOM 1600 N N . GLY B 2 24 ? -65.028 29.189 10.622 1.00 41.98 223 GLY B N 1
ATOM 1601 C CA . GLY B 2 24 ? -65.276 28.036 9.774 1.00 36.61 223 GLY B CA 1
ATOM 1602 C C . GLY B 2 24 ? -64.110 27.075 9.622 1.00 40.53 223 GLY B C 1
ATOM 1603 O O . GLY B 2 24 ? -64.129 26.198 8.750 1.00 45.97 223 GLY B O 1
ATOM 1604 N N . TYR B 2 25 ? -63.084 27.232 10.453 1.00 36.00 224 TYR B N 1
ATOM 1605 C CA . TYR B 2 25 ? -61.987 26.267 10.450 1.00 37.83 224 TYR B CA 1
ATOM 1606 C C . TYR B 2 25 ? -62.520 24.881 10.777 1.00 37.74 224 TYR B C 1
ATOM 1607 O O . TYR B 2 25 ? -63.378 24.721 11.647 1.00 39.48 224 TYR B O 1
ATOM 1616 N N . ARG B 2 26 ? -62.031 23.875 10.062 1.00 35.71 225 ARG B N 1
ATOM 1617 C CA . ARG B 2 26 ? -62.572 22.529 10.231 1.00 40.23 225 ARG B CA 1
ATOM 1618 C C . ARG B 2 26 ? -61.673 21.644 11.091 1.00 39.63 225 ARG B C 1
ATOM 1619 O O . ARG B 2 26 ? -62.045 20.522 11.448 1.00 40.78 225 ARG B O 1
ATOM 1627 N N . GLY B 2 27 ? -60.501 22.168 11.444 1.00 35.35 226 GLY B N 1
ATOM 1628 C CA . GLY B 2 27 ? -59.575 21.454 12.304 1.00 31.49 226 GLY B CA 1
ATOM 1629 C C . GLY B 2 27 ? -58.522 22.364 12.905 1.00 35.10 226 GLY B C 1
ATOM 1630 O O . GLY B 2 27 ? -58.149 23.385 12.320 1.00 37.97 226 GLY B O 1
ATOM 1631 N N . ILE B 2 28 ? -58.046 21.993 14.088 1.00 35.75 227 ILE B N 1
ATOM 1632 C CA . ILE B 2 28 ? -57.036 22.777 14.782 1.00 32.92 227 ILE B CA 1
ATOM 1633 C C . ILE B 2 28 ? -55.928 21.848 15.239 1.00 33.73 227 ILE B C 1
ATOM 1634 O O . ILE B 2 28 ? -56.191 20.734 15.700 1.00 41.16 227 ILE B O 1
ATOM 1639 N N . VAL B 2 29 ? -54.690 22.294 15.078 1.00 33.04 228 VAL B N 1
ATOM 1640 C CA . VAL B 2 29 ? -53.548 21.590 15.637 1.00 26.40 228 VAL B CA 1
ATOM 1641 C C . VAL B 2 29 ? -52.939 22.487 16.703 1.00 34.09 228 VAL B C 1
ATOM 1642 O O . VAL B 2 29 ? -52.714 23.675 16.464 1.00 34.00 228 VAL B O 1
ATOM 1646 N N . ILE B 2 30 ? -52.709 21.935 17.889 1.00 34.79 229 ILE B N 1
ATOM 1647 C CA . ILE B 2 30 ? -52.052 22.687 18.965 1.00 28.93 229 ILE B CA 1
ATOM 1648 C C . ILE B 2 30 ? -50.684 22.089 19.205 1.00 31.07 229 ILE B C 1
ATOM 1649 O O . ILE B 2 30 ? -50.576 20.926 19.580 1.00 32.19 229 ILE B O 1
ATOM 1654 N N . GLU B 2 31 ? -49.638 22.876 18.972 1.00 32.01 230 GLU B N 1
ATOM 1655 C CA . GLU B 2 31 ? -48.272 22.396 19.163 1.00 27.60 230 GLU B CA 1
ATOM 1656 C C . GLU B 2 31 ? -47.867 22.635 20.616 1.00 35.80 230 GLU B C 1
ATOM 1657 O O . GLU B 2 31 ? -47.548 23.766 20.988 1.00 29.57 230 GLU B O 1
ATOM 1663 N N . GLY B 2 32 ? -47.892 21.574 21.426 1.00 35.45 231 GLY B N 1
ATOM 1664 C CA . GLY B 2 32 ? -47.615 21.659 22.857 1.00 33.09 231 GLY B CA 1
ATOM 1665 C C . GLY B 2 32 ? -46.136 21.594 23.201 1.00 35.31 231 GLY B C 1
ATOM 1666 O O . GLY B 2 32 ? -45.289 21.545 22.311 1.00 30.71 231 GLY B O 1
ATOM 1667 N N . TYR B 2 33 ? -45.815 21.559 24.493 1.00 37.51 232 TYR B N 1
ATOM 1668 C CA . TYR B 2 33 ? -44.428 21.741 24.932 1.00 34.57 232 TYR B CA 1
ATOM 1669 C C . TYR B 2 33 ? -43.569 20.492 24.779 1.00 33.26 232 TYR B C 1
ATOM 1670 O O . TYR B 2 33 ? -42.426 20.558 24.307 1.00 34.15 232 TYR B O 1
ATOM 1679 N N . GLY B 2 34 ? -44.103 19.359 25.218 1.00 32.41 233 GLY B N 1
ATOM 1680 C CA . GLY B 2 34 ? -43.321 18.141 25.284 1.00 32.73 233 GLY B CA 1
ATOM 1681 C C . GLY B 2 34 ? -44.176 16.959 24.906 1.00 37.60 233 GLY B C 1
ATOM 1682 O O . GLY B 2 34 ? -44.696 16.914 23.799 1.00 35.40 233 GLY B O 1
ATOM 1683 N N . ALA B 2 35 ? -44.344 16.015 25.830 1.00 29.17 234 ALA B N 1
ATOM 1684 C CA . ALA B 2 35 ? -45.147 14.814 25.588 1.00 31.42 234 ALA B CA 1
ATOM 1685 C C . ALA B 2 35 ? -46.636 15.141 25.420 1.00 34.35 234 ALA B C 1
ATOM 1686 O O . ALA B 2 35 ? -47.419 14.300 24.966 1.00 35.83 234 ALA B O 1
ATOM 1688 N N . GLY B 2 36 ? -47.024 16.362 25.789 1.00 30.82 235 GLY B N 1
ATOM 1689 C CA . GLY B 2 36 ? -48.389 16.822 25.594 1.00 32.60 235 GLY B CA 1
ATOM 1690 C C . GLY B 2 36 ? -49.147 17.214 26.860 1.00 43.03 235 GLY B C 1
ATOM 1691 O O . GLY B 2 36 ? -48.764 16.865 27.986 1.00 42.30 235 GLY B O 1
ATOM 1692 N N . GLY B 2 37 ? -50.233 17.956 26.663 1.00 44.32 236 GLY B N 1
ATOM 1693 C CA . GLY B 2 37 ? -51.030 18.485 27.756 1.00 33.72 236 GLY B CA 1
ATOM 1694 C C . GLY B 2 37 ? -51.447 19.932 27.549 1.00 41.74 236 GLY B C 1
ATOM 1695 O O . GLY B 2 37 ? -50.735 20.712 26.911 1.00 37.88 236 GLY B O 1
ATOM 1696 N N . ILE B 2 38 ? -52.609 20.288 28.095 1.00 38.29 237 ILE B N 1
ATOM 1697 C CA . ILE B 2 38 ? -53.176 21.635 27.955 1.00 38.48 237 ILE B CA 1
ATOM 1698 C C . ILE B 2 38 ? -53.308 22.329 29.316 1.00 41.20 237 ILE B C 1
ATOM 1699 O O . ILE B 2 38 ? -53.884 21.758 30.249 1.00 34.29 237 ILE B O 1
ATOM 1704 N N . PRO B 2 39 ? -52.769 23.557 29.435 1.00 39.06 238 PRO B N 1
ATOM 1705 C CA . PRO B 2 39 ? -52.811 24.303 30.704 1.00 35.44 238 PRO B CA 1
ATOM 1706 C C . PRO B 2 39 ? -54.228 24.541 31.228 1.00 40.45 238 PRO B C 1
ATOM 1707 O O . PRO B 2 39 ? -55.130 24.881 30.455 1.00 33.85 238 PRO B O 1
ATOM 1711 N N . TYR B 2 40 ? -54.409 24.355 32.537 1.00 41.49 239 TYR B N 1
ATOM 1712 C CA . TYR B 2 40 ? -55.684 24.616 33.194 1.00 38.37 239 TYR B CA 1
ATOM 1713 C C . TYR B 2 40 ? -55.520 25.526 34.411 1.00 41.41 239 TYR B C 1
ATOM 1714 O O . TYR B 2 40 ? -56.500 25.918 35.048 1.00 46.38 239 TYR B O 1
ATOM 1723 N N . ARG B 2 41 ? -54.278 25.860 34.734 1.00 39.58 240 ARG B N 1
ATOM 1724 C CA . ARG B 2 41 ? -53.992 26.628 35.945 1.00 45.29 240 ARG B CA 1
ATOM 1725 C C . ARG B 2 41 ? -53.916 28.114 35.617 1.00 47.60 240 ARG B C 1
ATOM 1726 O O . ARG B 2 41 ? -52.957 28.572 34.997 1.00 45.46 240 ARG B O 1
ATOM 1734 N N . GLY B 2 42 ? -54.939 28.862 36.019 1.00 43.21 241 GLY B N 1
ATOM 1735 C CA . GLY B 2 42 ? -55.042 30.260 35.642 1.00 38.78 241 GLY B CA 1
ATOM 1736 C C . GLY B 2 42 ? -55.201 30.417 34.133 1.00 40.14 241 GLY B C 1
ATOM 1737 O O . GLY B 2 42 ? -54.830 31.438 33.567 1.00 39.47 241 GLY B O 1
ATOM 1738 N N . SER B 2 43 ? -55.757 29.399 33.482 1.00 36.82 242 SER B N 1
ATOM 1739 C CA . SER B 2 43 ? -55.992 29.433 32.035 1.00 43.36 242 SER B CA 1
ATOM 1740 C C . SER B 2 43 ? -57.323 28.781 31.690 1.00 38.94 242 SER B C 1
ATOM 1741 O O . SER B 2 43 ? -57.651 27.716 32.222 1.00 37.74 242 SER B O 1
ATOM 1744 N N . ASP B 2 44 ? -58.081 29.413 30.794 1.00 36.76 243 ASP B N 1
ATOM 1745 C CA . ASP B 2 44 ? -59.357 28.861 30.334 1.00 39.49 243 ASP B CA 1
ATOM 1746 C C . ASP B 2 44 ? -59.168 27.924 29.136 1.00 41.03 243 ASP B C 1
ATOM 1747 O O . ASP B 2 44 ? -60.135 27.544 28.467 1.00 38.47 243 ASP B O 1
ATOM 1752 N N . LEU B 2 45 ? -57.921 27.555 28.862 1.00 39.89 244 LEU B N 1
ATOM 1753 C CA . LEU B 2 45 ? -57.622 26.816 27.633 1.00 40.81 244 LEU B CA 1
ATOM 1754 C C . LEU B 2 45 ? -58.176 25.388 27.652 1.00 39.08 244 LEU B C 1
ATOM 1755 O O . LEU B 2 45 ? -58.828 24.972 26.699 1.00 39.10 244 LEU B O 1
ATOM 1760 N N . LEU B 2 46 ? -57.937 24.648 28.736 1.00 33.69 245 LEU B N 1
ATOM 1761 C CA . LEU B 2 46 ? -58.448 23.280 28.836 1.00 35.65 245 LEU B CA 1
ATOM 1762 C C . LEU B 2 46 ? -59.973 23.260 28.758 1.00 42.09 245 LEU B C 1
ATOM 1763 O O . LEU B 2 46 ? -60.554 22.482 28.004 1.00 44.86 245 LEU B O 1
ATOM 1768 N N . GLN B 2 47 ? -60.613 24.138 29.521 1.00 41.09 246 GLN B N 1
ATOM 1769 C CA . GLN B 2 47 ? -62.064 24.275 29.478 1.00 46.88 246 GLN B CA 1
ATOM 1770 C C . GLN B 2 47 ? -62.557 24.549 28.050 1.00 43.75 246 GLN B C 1
ATOM 1771 O O . GLN B 2 47 ? -63.531 23.945 27.595 1.00 47.42 246 GLN B O 1
ATOM 1777 N N . THR B 2 48 ? -61.884 25.456 27.347 1.00 38.01 247 THR B N 1
ATOM 1778 C CA . THR B 2 48 ? -62.295 25.812 25.986 1.00 37.53 247 THR B CA 1
ATOM 1779 C C . THR B 2 48 ? -62.188 24.606 25.054 1.00 45.07 247 THR B C 1
ATOM 1780 O O . THR B 2 48 ? -63.126 24.272 24.330 1.00 43.08 247 THR B O 1
ATOM 1784 N N . ILE B 2 49 ? -61.032 23.954 25.080 1.00 35.17 248 ILE B N 1
ATOM 1785 C CA . ILE B 2 49 ? -60.782 22.801 24.229 1.00 42.30 248 ILE B CA 1
ATOM 1786 C C . ILE B 2 49 ? -61.743 21.657 24.517 1.00 43.89 248 ILE B C 1
ATOM 1787 O O . ILE B 2 49 ? -62.198 20.982 23.601 1.00 38.67 248 ILE B O 1
ATOM 1792 N N . GLU B 2 50 ? -62.054 21.443 25.790 1.00 37.78 249 GLU B N 1
ATOM 1793 C CA . GLU B 2 50 ? -62.996 20.401 26.176 1.00 40.11 249 GLU B CA 1
ATOM 1794 C C . GLU B 2 50 ? -64.343 20.643 25.504 1.00 37.10 249 GLU B C 1
ATOM 1795 O O . GLU B 2 50 ? -65.023 19.709 25.076 1.00 47.71 249 GLU B O 1
ATOM 1801 N N . GLU B 2 51 ? -64.710 21.913 25.408 1.00 39.07 250 GLU B N 1
ATOM 1802 C CA . GLU B 2 51 ? -65.949 22.320 24.763 1.00 42.49 250 GLU B CA 1
ATOM 1803 C C . GLU B 2 51 ? -65.910 22.183 23.226 1.00 53.23 250 GLU B C 1
ATOM 1804 O O . GLU B 2 51 ? -66.874 21.730 22.605 1.00 57.17 250 GLU B O 1
ATOM 1810 N N . LEU B 2 52 ? -64.791 22.567 22.619 1.00 46.21 251 LEU B N 1
ATOM 1811 C CA . LEU B 2 52 ? -64.684 22.621 21.157 1.00 46.75 251 LEU B CA 1
ATOM 1812 C C . LEU B 2 52 ? -64.348 21.287 20.485 1.00 45.54 251 LEU B C 1
ATOM 1813 O O . LEU B 2 52 ? -64.700 21.069 19.327 1.00 42.77 251 LEU B O 1
ATOM 1818 N N . SER B 2 53 ? -63.675 20.393 21.203 1.00 42.27 252 SER B N 1
ATOM 1819 C CA . SER B 2 53 ? -63.230 19.132 20.609 1.00 47.69 252 SER B CA 1
ATOM 1820 C C . SER B 2 53 ? -64.374 18.186 20.236 1.00 54.60 252 SER B C 1
ATOM 1821 O O . SER B 2 53 ? -64.140 17.128 19.655 1.00 50.91 252 SER B O 1
ATOM 1824 N N . LYS B 2 54 ? -65.602 18.546 20.597 1.00 53.59 253 LYS B N 1
ATOM 1825 C CA . LYS B 2 54 ? -66.764 17.772 20.182 1.00 55.09 253 LYS B CA 1
ATOM 1826 C C . LYS B 2 54 ? -67.221 18.266 18.809 1.00 48.01 253 LYS B C 1
ATOM 1827 O O . LYS B 2 54 ? -67.818 17.522 18.035 1.00 60.52 253 LYS B O 1
ATOM 1833 N N . GLU B 2 55 ? -66.914 19.527 18.511 1.00 46.79 254 GLU B N 1
ATOM 1834 C CA . GLU B 2 55 ? -67.341 20.178 17.274 1.00 46.03 254 GLU B CA 1
ATOM 1835 C C . GLU B 2 55 ? -66.372 19.941 16.114 1.00 50.59 254 GLU B C 1
ATOM 1836 O O . GLU B 2 55 ? -66.783 19.638 14.995 1.00 54.16 254 GLU B O 1
ATOM 1842 N N . ILE B 2 56 ? -65.084 20.119 16.379 1.00 46.36 255 ILE B N 1
ATOM 1843 C CA . ILE B 2 56 ? -64.058 19.873 15.378 1.00 45.47 255 ILE B CA 1
ATOM 1844 C C . ILE B 2 56 ? -62.911 19.077 15.981 1.00 44.32 255 ILE B C 1
ATOM 1845 O O . ILE B 2 56 ? -62.700 19.111 17.194 1.00 42.00 255 ILE B O 1
ATOM 1850 N N . PRO B 2 57 ? -62.154 18.364 15.133 1.00 38.77 256 PRO B N 1
ATOM 1851 C CA . PRO B 2 57 ? -60.964 17.679 15.646 1.00 36.03 256 PRO B CA 1
ATOM 1852 C C . PRO B 2 57 ? -59.925 18.682 16.137 1.00 38.24 256 PRO B C 1
ATOM 1853 O O . PRO B 2 57 ? -59.575 19.639 15.436 1.00 36.14 256 PRO B O 1
ATOM 1857 N N . ILE B 2 58 ? -59.436 18.458 17.349 1.00 39.55 257 ILE B N 1
ATOM 1858 C CA . ILE B 2 58 ? -58.363 19.268 17.894 1.00 30.98 257 ILE B CA 1
ATOM 1859 C C . ILE B 2 58 ? -57.183 18.348 18.171 1.00 31.22 257 ILE B C 1
ATOM 1860 O O . ILE B 2 58 ? -57.234 17.483 19.046 1.00 33.90 257 ILE B O 1
ATOM 1865 N N . VAL B 2 59 ? -56.129 18.518 17.384 1.00 32.20 258 VAL B N 1
ATOM 1866 C CA . VAL B 2 59 ? -55.014 17.585 17.397 1.00 32.52 258 VAL B CA 1
ATOM 1867 C C . VAL B 2 59 ? -53.875 18.196 18.177 1.00 31.18 258 VAL B C 1
ATOM 1868 O O . VAL B 2 59 ? -53.662 19.404 18.119 1.00 33.37 258 VAL B O 1
ATOM 1872 N N . MET B 2 60 ? -53.147 17.364 18.915 1.00 32.02 259 MET B N 1
ATOM 1873 C CA . MET B 2 60 ? -51.966 17.826 19.623 1.00 32.73 259 MET B CA 1
ATOM 1874 C C . MET B 2 60 ? -50.658 17.240 19.092 1.00 33.55 259 MET B C 1
ATOM 1875 O O . MET B 2 60 ? -50.466 16.021 19.041 1.00 33.08 259 MET B O 1
ATOM 1880 N N . THR B 2 61 ? -49.753 18.132 18.721 1.00 27.41 260 THR B N 1
ATOM 1881 C CA . THR B 2 61 ? -48.395 17.750 18.407 1.00 26.67 260 THR B CA 1
ATOM 1882 C C . THR B 2 61 ? -47.512 18.362 19.483 1.00 30.94 260 THR B C 1
ATOM 1883 O O . THR B 2 61 ? -48.006 18.881 20.486 1.00 27.91 260 THR B O 1
ATOM 1887 N N . THR B 2 62 ? -46.207 18.329 19.244 1.00 28.74 261 THR B N 1
ATOM 1888 C CA . THR B 2 62 ? -45.235 18.916 20.143 1.00 34.79 261 THR B CA 1
ATOM 1889 C C . THR B 2 62 ? -44.236 19.808 19.404 1.00 35.72 261 THR B C 1
ATOM 1890 O O . THR B 2 62 ? -43.825 19.507 18.279 1.00 33.63 261 THR B O 1
ATOM 1894 N N . GLN B 2 63 ? -43.858 20.911 20.048 1.00 34.59 262 GLN B N 1
ATOM 1895 C CA . GLN B 2 63 ? -42.819 21.805 19.543 1.00 34.24 262 GLN B CA 1
ATOM 1896 C C . GLN B 2 63 ? -41.456 21.110 19.437 1.00 34.18 262 GLN B C 1
ATOM 1897 O O . GLN B 2 63 ? -40.636 21.479 18.596 1.00 37.97 262 GLN B O 1
ATOM 1903 N N . ALA B 2 64 ? -41.206 20.122 20.297 1.00 28.27 263 ALA B N 1
ATOM 1904 C CA . ALA B 2 64 ? -39.945 19.373 20.239 1.00 28.27 263 ALA B CA 1
ATOM 1905 C C . ALA B 2 64 ? -39.842 18.634 18.903 1.00 36.67 263 ALA B C 1
ATOM 1906 O O . ALA B 2 64 ? -40.850 18.195 18.356 1.00 40.58 263 ALA B O 1
ATOM 1908 N N A MET B 2 65 ? -38.624 18.494 18.390 0.50 38.49 264 MET B N 1
ATOM 1909 N N B MET B 2 65 ? -38.628 18.495 18.384 0.50 38.49 264 MET B N 1
ATOM 1910 C CA A MET B 2 65 ? -38.414 17.871 17.086 0.50 36.89 264 MET B CA 1
ATOM 1911 C CA B MET B 2 65 ? -38.440 17.867 17.080 0.50 36.89 264 MET B CA 1
ATOM 1912 C C A MET B 2 65 ? -38.582 16.352 17.136 0.50 38.53 264 MET B C 1
ATOM 1913 C C B MET B 2 65 ? -38.591 16.347 17.137 0.50 38.53 264 MET B C 1
ATOM 1914 O O A MET B 2 65 ? -39.174 15.755 16.238 0.50 37.41 264 MET B O 1
ATOM 1915 O O B MET B 2 65 ? -39.180 15.744 16.241 0.50 37.41 264 MET B O 1
ATOM 1924 N N . TYR B 2 66 ? -38.065 15.734 18.196 1.00 30.08 265 TYR B N 1
ATOM 1925 C CA . TYR B 2 66 ? -38.045 14.273 18.305 1.00 31.29 265 TYR B CA 1
ATOM 1926 C C . TYR B 2 66 ? -38.874 13.654 19.423 1.00 42.13 265 TYR B C 1
ATOM 1927 O O . TYR B 2 66 ? -39.045 14.248 20.497 1.00 32.30 265 TYR B O 1
ATOM 1936 N N . ASP B 2 67 ? -39.336 12.434 19.134 1.00 31.77 266 ASP B N 1
ATOM 1937 C CA . ASP B 2 67 ? -39.979 11.488 20.061 1.00 31.83 266 ASP B CA 1
ATOM 1938 C C . ASP B 2 67 ? -41.507 11.591 20.080 1.00 31.50 266 ASP B C 1
ATOM 1939 O O . ASP B 2 67 ? -42.187 10.667 20.536 1.00 39.75 266 ASP B O 1
ATOM 1944 N N . GLY B 2 68 ? -42.041 12.706 19.587 1.00 28.36 267 GLY B N 1
ATOM 1945 C CA . GLY B 2 68 ? -43.480 12.865 19.427 1.00 29.95 267 GLY B CA 1
ATOM 1946 C C . GLY B 2 68 ? -44.218 13.006 20.755 1.00 39.00 267 GLY B C 1
ATOM 1947 O O . GLY B 2 68 ? -43.599 13.211 21.803 1.00 32.05 267 GLY B O 1
ATOM 1948 N N . VAL B 2 69 ? -45.544 12.900 20.719 1.00 34.42 268 VAL B N 1
ATOM 1949 C CA . VAL B 2 69 ? -46.336 13.071 21.935 1.00 31.59 268 VAL B CA 1
ATOM 1950 C C . VAL B 2 69 ? -46.784 11.748 22.533 1.00 39.75 268 VAL B C 1
ATOM 1951 O O . VAL B 2 69 ? -46.759 10.709 21.878 1.00 36.93 268 VAL B O 1
ATOM 1955 N N . ASP B 2 70 ? -47.182 11.811 23.799 1.00 32.67 269 ASP B N 1
ATOM 1956 C CA . ASP B 2 70 ? -47.797 10.691 24.509 1.00 41.11 269 ASP B CA 1
ATOM 1957 C C . ASP B 2 70 ? -48.631 11.301 25.628 1.00 32.25 269 ASP B C 1
ATOM 1958 O O . ASP B 2 70 ? -48.099 11.674 26.667 1.00 34.01 269 ASP B O 1
ATOM 1963 N N . LEU B 2 71 ? -49.934 11.419 25.401 1.00 36.19 270 LEU B N 1
ATOM 1964 C CA . LEU B 2 71 ? -50.801 12.071 26.377 1.00 36.15 270 LEU B CA 1
ATOM 1965 C C . LEU B 2 71 ? -51.061 11.200 27.610 1.00 38.71 270 LEU B C 1
ATOM 1966 O O . LEU B 2 71 ? -51.676 11.651 28.570 1.00 42.30 270 LEU B O 1
ATOM 1971 N N . THR B 2 72 ? -50.575 9.964 27.594 1.00 36.87 271 THR B N 1
ATOM 1972 C CA . THR B 2 72 ? -50.744 9.079 28.737 1.00 36.69 271 THR B CA 1
ATOM 1973 C C . THR B 2 72 ? -49.605 9.226 29.735 1.00 46.55 271 THR B C 1
ATOM 1974 O O . THR B 2 72 ? -49.694 8.724 30.849 1.00 40.16 271 THR B O 1
ATOM 1978 N N . ARG B 2 73 ? -48.540 9.919 29.342 1.00 41.03 272 ARG B N 1
ATOM 1979 C CA . ARG B 2 73 ? -47.334 9.976 30.171 1.00 40.17 272 ARG B CA 1
ATOM 1980 C C . ARG B 2 73 ? -47.497 10.808 31.446 1.00 43.68 272 ARG B C 1
ATOM 1981 O O . ARG B 2 73 ? -47.041 10.407 32.518 1.00 48.05 272 ARG B O 1
ATOM 1989 N N . TYR B 2 74 ? -48.149 11.958 31.333 0.70 36.47 273 TYR B N 1
ATOM 1990 C CA . TYR B 2 74 ? -48.274 12.860 32.466 0.70 39.86 273 TYR B CA 1
ATOM 1991 C C . TYR B 2 74 ? -49.721 13.248 32.739 0.70 42.60 273 TYR B C 1
ATOM 1992 O O . TYR B 2 74 ? -50.589 13.145 31.866 0.70 30.50 273 TYR B O 1
ATOM 2001 N N . LYS B 2 75 ? -49.969 13.708 33.960 1.00 45.47 274 LYS B N 1
ATOM 2002 C CA . LYS B 2 75 ? -51.318 14.056 34.396 1.00 43.35 274 LYS B CA 1
ATOM 2003 C C . LYS B 2 75 ? -51.988 15.100 33.506 1.00 34.50 274 LYS B C 1
ATOM 2004 O O . LYS B 2 75 ? -53.150 14.929 33.133 1.00 36.57 274 LYS B O 1
ATOM 2010 N N . VAL B 2 76 ? -51.267 16.173 33.177 1.00 34.76 275 VAL B N 1
ATOM 2011 C CA . VAL B 2 76 ? -51.788 17.202 32.270 1.00 38.75 275 VAL B CA 1
ATOM 2012 C C . VAL B 2 76 ? -52.121 16.597 30.901 1.00 34.23 275 VAL B C 1
ATOM 2013 O O . VAL B 2 76 ? -53.065 17.016 30.234 1.00 38.46 275 VAL B O 1
ATOM 2017 N N . GLY B 2 77 ? -51.344 15.603 30.490 1.00 40.86 276 GLY B N 1
ATOM 2018 C CA . GLY B 2 77 ? -51.572 14.937 29.219 1.00 42.13 276 GLY B CA 1
ATOM 2019 C C . GLY B 2 77 ? -52.858 14.137 29.239 1.00 42.23 276 GLY B C 1
ATOM 2020 O O . GLY B 2 77 ? -53.680 14.240 28.322 1.00 39.80 276 GLY B O 1
ATOM 2021 N N . ARG B 2 78 ? -53.021 13.335 30.292 1.00 42.04 277 ARG B N 1
ATOM 2022 C CA . ARG B 2 78 ? -54.225 12.533 30.492 1.00 35.91 277 ARG B CA 1
ATOM 2023 C C . ARG B 2 78 ? -55.476 13.393 30.529 1.00 38.86 277 ARG B C 1
ATOM 2024 O O . ARG B 2 78 ? -56.529 12.996 30.032 1.00 39.90 277 ARG B O 1
ATOM 2032 N N . LEU B 2 79 ? -55.362 14.572 31.130 1.00 34.93 278 LEU B N 1
ATOM 2033 C CA . LEU B 2 79 ? -56.471 15.514 31.138 1.00 37.37 278 LEU B CA 1
ATOM 2034 C C . LEU B 2 79 ? -56.835 15.957 29.722 1.00 36.82 278 LEU B C 1
ATOM 2035 O O . LEU B 2 79 ? -58.019 16.056 29.372 1.00 41.57 278 LEU B O 1
ATOM 2040 N N . ALA B 2 80 ? -55.818 16.209 28.897 1.00 35.32 279 ALA B N 1
ATOM 2041 C CA . ALA B 2 80 ? -56.062 16.634 27.517 1.00 34.27 279 ALA B CA 1
ATOM 2042 C C . ALA B 2 80 ? -56.847 15.553 26.764 1.00 33.82 279 ALA B C 1
ATOM 2043 O O . ALA B 2 80 ? -57.792 15.861 26.035 1.00 40.62 279 ALA B O 1
ATOM 2045 N N . LEU B 2 81 ? -56.466 14.289 26.957 1.00 37.91 280 LEU B N 1
ATOM 2046 C CA . LEU B 2 81 ? -57.168 13.168 26.322 1.00 39.28 280 LEU B CA 1
ATOM 2047 C C . LEU B 2 81 ? -58.641 13.126 26.730 1.00 43.77 280 LEU B C 1
ATOM 2048 O O . LEU B 2 81 ? -59.528 13.043 25.880 1.00 38.37 280 LEU B O 1
ATOM 2053 N N . ARG B 2 82 ? -58.890 13.181 28.036 1.00 35.26 281 ARG B N 1
ATOM 2054 C CA . ARG B 2 82 ? -60.254 13.195 28.560 1.00 40.02 281 ARG B CA 1
ATOM 2055 C C . ARG B 2 82 ? -61.055 14.343 27.966 1.00 37.43 281 ARG B C 1
ATOM 2056 O O . ARG B 2 82 ? -62.256 14.215 27.720 1.00 41.01 281 ARG B O 1
ATOM 2064 N N . ALA B 2 83 ? -60.383 15.470 27.743 1.00 34.04 282 ALA B N 1
ATOM 2065 C CA . ALA B 2 83 ? -61.009 16.640 27.133 1.00 32.91 282 ALA B CA 1
ATOM 2066 C C . ALA B 2 83 ? -61.353 16.424 25.646 1.00 42.34 282 ALA B C 1
ATOM 2067 O O . ALA B 2 83 ? -62.079 17.224 25.052 1.00 43.75 282 ALA B O 1
ATOM 2069 N N . GLY B 2 84 ? -60.831 15.352 25.051 1.00 37.78 283 GLY B N 1
ATOM 2070 C CA . GLY B 2 84 ? -61.158 15.006 23.670 1.00 40.95 283 GLY B CA 1
ATOM 2071 C C . GLY B 2 84 ? -60.094 15.365 22.637 1.00 46.43 283 GLY B C 1
ATOM 2072 O O . GLY B 2 84 ? -60.370 15.394 21.439 1.00 46.41 283 GLY B O 1
ATOM 2073 N N . VAL B 2 85 ? -58.875 15.632 23.097 1.00 39.74 284 VAL B N 1
ATOM 2074 C CA . VAL B 2 85 ? -57.769 15.978 22.207 1.00 41.94 284 VAL B CA 1
ATOM 2075 C C . VAL B 2 85 ? -57.224 14.748 21.487 1.00 38.36 284 VAL B C 1
ATOM 2076 O O . VAL B 2 85 ? -57.076 13.686 22.091 1.00 35.82 284 VAL B O 1
ATOM 2080 N N . ILE B 2 86 ? -56.929 14.902 20.196 1.00 34.15 285 ILE B N 1
ATOM 2081 C CA . ILE B 2 86 ? -56.360 13.825 19.390 1.00 34.00 285 ILE B CA 1
ATOM 2082 C C . ILE B 2 86 ? -54.833 13.913 19.333 1.00 34.90 285 ILE B C 1
ATOM 2083 O O . ILE B 2 86 ? -54.280 14.851 18.767 1.00 38.75 285 ILE B O 1
ATOM 2088 N N . PRO B 2 87 ? -54.144 12.918 19.899 1.00 34.58 286 PRO B N 1
ATOM 2089 C CA . PRO B 2 87 ? -52.680 12.947 19.890 1.00 31.49 286 PRO B CA 1
ATOM 2090 C C . PRO B 2 87 ? -52.163 12.657 18.493 1.00 40.55 286 PRO B C 1
ATOM 2091 O O . PRO B 2 87 ? -52.878 12.034 17.703 1.00 30.18 286 PRO B O 1
ATOM 2095 N N . ALA B 2 88 ? -50.949 13.109 18.195 1.00 38.96 287 ALA B N 1
ATOM 2096 C CA . ALA B 2 88 ? -50.377 12.935 16.867 1.00 34.22 287 ALA B CA 1
ATOM 2097 C C . ALA B 2 88 ? -49.314 11.844 16.912 1.00 36.50 287 ALA B C 1
ATOM 2098 O O . ALA B 2 88 ? -48.626 11.588 15.917 1.00 36.88 287 ALA B O 1
ATOM 2100 N N . GLY B 2 89 ? -49.198 11.197 18.070 1.00 36.17 288 GLY B N 1
ATOM 2101 C CA . GLY B 2 89 ? -48.180 10.186 18.285 1.00 26.04 288 GLY B CA 1
ATOM 2102 C C . GLY B 2 89 ? -46.826 10.696 17.829 1.00 37.36 288 GLY B C 1
ATOM 2103 O O . GLY B 2 89 ? -46.427 11.814 18.165 1.00 26.11 288 GLY B O 1
ATOM 2104 N N . ASP B 2 90 ? -46.133 9.895 17.023 1.00 24.42 289 ASP B N 1
ATOM 2105 C CA . ASP B 2 90 ? -44.772 10.232 16.629 1.00 29.18 289 ASP B CA 1
ATOM 2106 C C . ASP B 2 90 ? -44.670 10.854 15.231 1.00 30.02 289 ASP B C 1
ATOM 2107 O O . ASP B 2 90 ? -43.571 10.943 14.677 1.00 26.74 289 ASP B O 1
ATOM 2112 N N . MET B 2 91 ? -45.803 11.295 14.680 1.00 28.78 290 MET B N 1
ATOM 2113 C CA . MET B 2 91 ? -45.846 11.912 13.342 1.00 27.84 290 MET B CA 1
ATOM 2114 C C . MET B 2 91 ? -45.059 13.213 13.250 1.00 34.17 290 MET B C 1
ATOM 2115 O O . MET B 2 91 ? -45.002 13.976 14.219 1.00 30.61 290 MET B O 1
ATOM 2120 N N . THR B 2 92 ? -44.475 13.495 12.086 1.00 29.83 291 THR B N 1
ATOM 2121 C CA . THR B 2 92 ? -43.870 14.810 11.882 1.00 26.67 291 THR B CA 1
ATOM 2122 C C . THR B 2 92 ? -44.968 15.861 11.929 1.00 21.78 291 THR B C 1
ATOM 2123 O O . THR B 2 92 ? -46.155 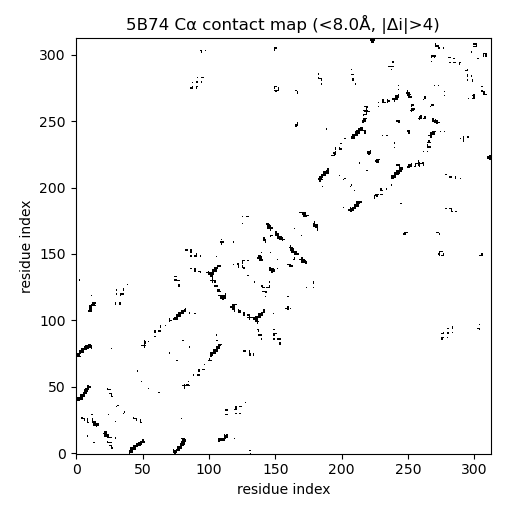15.553 11.752 1.00 26.01 291 THR B O 1
ATOM 2127 N N . LYS B 2 93 ? -44.578 17.112 12.104 1.00 24.85 292 LYS B N 1
ATOM 2128 C CA . LYS B 2 93 ? -45.543 18.201 12.012 1.00 28.96 292 LYS B CA 1
ATOM 2129 C C . LYS B 2 93 ? -46.170 18.298 10.621 1.00 30.26 292 LYS B C 1
ATOM 2130 O O . LYS B 2 93 ? -47.364 18.561 10.497 1.00 30.13 292 LYS B O 1
ATOM 2136 N N . GLU B 2 94 ? -45.375 18.072 9.576 1.00 27.71 293 GLU B N 1
ATOM 2137 C CA . GLU B 2 94 ? -45.895 18.189 8.206 1.00 24.76 293 GLU B CA 1
ATOM 2138 C C . GLU B 2 94 ? -46.896 17.081 7.899 1.00 27.48 293 GLU B C 1
ATOM 2139 O O . GLU B 2 94 ? -47.950 17.333 7.303 1.00 30.32 293 GLU B O 1
ATOM 2145 N N . ALA B 2 95 ? -46.564 15.856 8.295 1.00 27.25 294 ALA B N 1
ATOM 2146 C CA . ALA B 2 95 ? -47.479 14.734 8.131 1.00 27.67 294 ALA B CA 1
ATOM 2147 C C . ALA B 2 95 ? -48.760 14.930 8.931 1.00 28.88 294 ALA B C 1
ATOM 2148 O O . ALA B 2 95 ? -49.849 14.638 8.435 1.00 29.07 294 ALA B O 1
ATOM 2150 N N . THR B 2 96 ? -48.640 15.437 10.157 1.00 25.22 295 THR B N 1
ATOM 2151 C CA . THR B 2 96 ? -49.827 15.657 10.993 1.00 24.72 295 THR B CA 1
ATOM 2152 C C . THR B 2 96 ? -50.807 16.591 10.297 1.00 30.71 295 THR B C 1
ATOM 2153 O O . THR B 2 96 ? -51.997 16.288 10.179 1.00 30.74 295 THR B O 1
ATOM 2157 N N . VAL B 2 97 ? -50.308 17.721 9.811 1.00 29.67 296 VAL B N 1
ATOM 2158 C CA . VAL B 2 97 ? -51.218 18.704 9.252 1.00 30.25 296 VAL B CA 1
ATOM 2159 C C . VAL B 2 97 ? -51.771 18.266 7.888 1.00 34.99 296 VAL B C 1
ATOM 2160 O O . VAL B 2 97 ? -52.977 18.354 7.657 1.00 32.47 296 VAL B O 1
ATOM 2164 N N . THR B 2 98 ? -50.917 17.747 7.009 1.00 29.93 297 THR B N 1
ATOM 2165 C CA . THR B 2 98 ? -51.411 17.267 5.719 1.00 29.54 297 THR B CA 1
ATOM 2166 C C . THR B 2 98 ? -52.364 16.076 5.865 1.00 33.01 297 THR B C 1
ATOM 2167 O O . THR B 2 98 ? -53.325 15.954 5.107 1.00 32.20 297 THR B O 1
ATOM 2171 N N . LYS B 2 99 ? -52.107 15.205 6.843 1.00 30.02 298 LYS B N 1
ATOM 2172 C CA . LYS B 2 99 ? -53.007 14.077 7.102 1.00 26.54 298 LYS B CA 1
ATOM 2173 C C . LYS B 2 99 ? -54.387 14.566 7.517 1.00 32.75 298 LYS B C 1
ATOM 2174 O O . LYS B 2 99 ? -55.405 14.097 7.007 1.00 30.05 298 LYS B O 1
ATOM 2180 N N . LEU B 2 100 ? -54.415 15.515 8.446 1.00 29.70 299 LEU B N 1
ATOM 2181 C CA . LEU B 2 100 ? -55.672 16.096 8.907 1.00 30.83 299 LEU B CA 1
ATOM 2182 C C . LEU B 2 100 ? -56.434 16.739 7.745 1.00 32.06 299 LEU B C 1
ATOM 2183 O O . LEU B 2 100 ? -57.630 16.505 7.567 1.00 30.14 299 LEU B O 1
ATOM 2188 N N . MET B 2 101 ? -55.737 17.549 6.958 1.00 30.67 300 MET B N 1
ATOM 2189 C CA . MET B 2 101 ? -56.348 18.182 5.802 1.00 33.57 300 MET B CA 1
ATOM 2190 C C . MET B 2 101 ? -56.919 17.127 4.851 1.00 35.91 300 MET B C 1
ATOM 2191 O O . MET B 2 101 ? -58.024 17.277 4.339 1.00 36.24 300 MET B O 1
ATOM 2196 N N . TRP B 2 102 ? -56.176 16.046 4.642 1.00 34.00 301 TRP B N 1
ATOM 2197 C CA . TRP B 2 102 ? -56.608 15.006 3.711 1.00 39.20 301 TRP B CA 1
ATOM 2198 C C . TRP B 2 102 ? -57.881 14.323 4.211 1.00 40.16 301 TRP B C 1
ATOM 2199 O O . TRP B 2 102 ? -58.848 14.172 3.466 1.00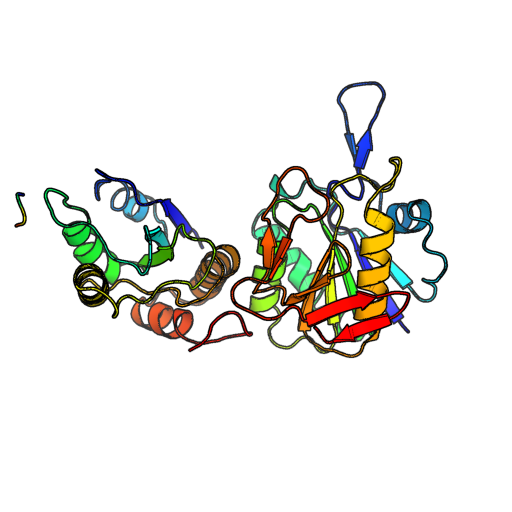 38.85 301 TRP B O 1
ATOM 2210 N N . ILE B 2 103 ? -57.870 13.925 5.482 1.00 37.82 302 ILE B N 1
ATOM 2211 C CA . ILE B 2 103 ? -59.045 13.344 6.137 1.00 34.08 302 ILE B CA 1
ATOM 2212 C C . ILE B 2 103 ? -60.258 14.272 6.053 1.00 39.88 302 ILE B C 1
ATOM 2213 O O . ILE B 2 103 ? -61.342 13.848 5.657 1.00 39.80 302 ILE B O 1
ATOM 2218 N N . LEU B 2 104 ? -60.064 15.543 6.402 1.00 35.55 303 LEU B N 1
ATOM 2219 C CA . LEU B 2 104 ? -61.137 16.541 6.335 1.00 41.56 303 LEU B CA 1
ATOM 2220 C C . LEU B 2 104 ? -61.768 16.663 4.940 1.00 44.01 303 LEU B C 1
ATOM 2221 O O . LEU B 2 104 ? -62.903 17.120 4.804 1.00 45.42 303 LEU B O 1
ATOM 2226 N N . GLY B 2 105 ? -61.035 16.252 3.908 1.00 43.07 304 GLY B N 1
ATOM 2227 C CA . GLY B 2 105 ? -61.568 16.251 2.555 1.00 45.26 304 GLY B CA 1
ATOM 2228 C C . GLY B 2 105 ? -62.564 15.122 2.343 1.00 48.58 304 GLY B C 1
ATOM 2229 O O . GLY B 2 105 ? -63.308 15.122 1.371 1.00 49.92 304 GLY B O 1
ATOM 2230 N N . HIS B 2 106 ? -62.583 14.166 3.269 1.00 47.90 305 HIS B N 1
ATOM 2231 C CA . HIS B 2 106 ? -63.440 12.991 3.163 1.00 46.89 305 HIS B CA 1
ATOM 2232 C C . HIS B 2 106 ? -64.588 12.980 4.167 1.00 56.78 305 HIS B C 1
ATOM 2233 O O . HIS B 2 106 ? -65.680 12.495 3.860 1.00 61.87 305 HIS B O 1
ATOM 2240 N N . THR B 2 107 ? -64.336 13.490 5.371 1.00 47.24 306 THR B N 1
ATOM 2241 C CA . THR B 2 107 ? -65.327 13.432 6.444 1.00 44.29 306 THR B CA 1
ATOM 2242 C C . THR B 2 107 ? -65.285 14.655 7.349 1.00 56.06 306 THR B C 1
ATOM 2243 O O . THR B 2 107 ? -64.342 15.449 7.304 1.00 50.78 306 THR B O 1
ATOM 2247 N N . ASN B 2 108 ? -66.323 14.798 8.168 1.00 57.60 307 ASN B N 1
ATOM 2248 C CA . ASN B 2 108 ? -66.373 15.842 9.184 1.00 59.25 307 ASN B CA 1
ATOM 2249 C C . ASN B 2 108 ? -66.803 15.258 10.520 1.00 58.96 307 ASN B C 1
ATOM 2250 O O . ASN B 2 108 ? -66.970 15.967 11.511 1.00 54.38 307 ASN B O 1
ATOM 2255 N N . ASN B 2 109 ? -66.989 13.946 10.527 1.00 51.77 308 ASN B N 1
ATOM 2256 C CA . ASN B 2 109 ? -67.300 13.240 11.750 1.00 55.79 308 ASN B CA 1
ATOM 2257 C C . ASN B 2 109 ? -66.074 13.180 12.663 1.00 52.76 308 ASN B C 1
ATOM 2258 O O . ASN B 2 109 ? -65.112 12.457 12.380 1.00 47.83 308 ASN B O 1
ATOM 2263 N N . VAL B 2 110 ? -66.120 13.936 13.759 1.00 51.10 309 VAL B N 1
ATOM 2264 C CA . VAL B 2 110 ? -64.996 14.037 14.692 1.00 47.40 309 VAL B CA 1
ATOM 2265 C C . VAL B 2 110 ? -64.486 12.684 15.197 1.00 47.58 309 VAL B C 1
ATOM 2266 O O . VAL B 2 110 ? -63.279 12.448 15.206 1.00 47.27 309 VAL B O 1
ATOM 2270 N N . GLU B 2 111 ? -65.395 11.801 15.614 1.00 57.03 310 GLU B N 1
ATOM 2271 C CA . GLU B 2 111 ? -65.003 10.462 16.074 1.00 56.03 310 GLU B CA 1
ATOM 2272 C C . GLU B 2 111 ? -64.367 9.655 14.949 1.00 53.15 310 GLU B C 1
ATOM 2273 O O . GLU B 2 111 ? -63.511 8.805 15.193 1.00 48.51 310 GLU B O 1
ATOM 2279 N N . GLU B 2 112 ? -64.795 9.929 13.720 1.00 41.48 311 GLU B N 1
ATOM 2280 C CA . GLU B 2 112 ? -64.246 9.253 12.556 1.00 50.96 311 GLU B CA 1
ATOM 2281 C C . GLU B 2 112 ? -62.857 9.814 12.248 1.00 47.81 311 GLU B C 1
ATOM 2282 O O . GLU B 2 112 ? -61.901 9.068 12.036 1.00 44.60 311 GLU B O 1
ATOM 2288 N N . ILE B 2 113 ? -62.754 11.139 12.237 1.00 44.37 312 ILE B N 1
ATOM 2289 C CA . ILE B 2 113 ? -61.471 11.813 12.070 1.00 46.76 312 ILE B CA 1
ATOM 2290 C C . ILE B 2 113 ? -60.478 11.348 13.135 1.00 44.18 312 ILE B C 1
ATOM 2291 O O . ILE B 2 113 ? -59.286 11.197 12.872 1.00 45.65 312 ILE B O 1
ATOM 2296 N N . LYS B 2 114 ? -60.998 11.101 14.333 1.00 45.72 313 LYS B N 1
ATOM 2297 C CA . LYS B 2 114 ? -60.208 10.676 15.479 1.00 42.85 313 LYS B CA 1
ATOM 2298 C C . LYS B 2 114 ? -59.553 9.317 15.244 1.00 43.31 313 LYS B C 1
ATOM 2299 O O . LYS B 2 114 ? -58.376 9.125 15.551 1.00 44.52 313 LYS B O 1
ATOM 2305 N N . VAL B 2 115 ? -60.323 8.369 14.719 1.00 46.29 314 VAL B N 1
ATOM 2306 C CA . VAL B 2 115 ? -59.807 7.023 14.482 1.00 50.10 314 VAL B CA 1
ATOM 2307 C C . VAL B 2 115 ? -58.858 7.007 13.272 1.00 42.71 314 VAL B C 1
ATOM 2308 O O . VAL B 2 115 ? -57.866 6.278 13.253 1.00 47.59 314 VAL B O 1
ATOM 2312 N N . LEU B 2 116 ? -59.143 7.838 12.279 1.00 41.66 315 LEU B N 1
ATOM 2313 C CA . LEU B 2 116 ? -58.236 7.978 11.143 1.00 38.88 315 LEU B CA 1
ATOM 2314 C C . LEU B 2 116 ? -56.878 8.576 11.549 1.00 43.78 315 LEU B C 1
ATOM 2315 O O . LEU B 2 116 ? -55.823 8.080 11.141 1.00 36.31 315 LEU B O 1
ATOM 2320 N N . MET B 2 117 ? -56.908 9.627 12.367 1.00 35.85 316 MET B N 1
ATOM 2321 C CA . MET B 2 117 ? -55.680 10.285 12.808 1.00 38.60 316 MET B CA 1
ATOM 2322 C C . MET B 2 117 ? -54.785 9.346 13.608 1.00 37.73 316 MET B C 1
ATOM 2323 O O . MET B 2 117 ? -53.561 9.462 13.558 1.00 40.62 316 MET B O 1
ATOM 2328 N N . ARG B 2 118 ? -55.396 8.405 14.324 1.00 35.79 317 ARG B N 1
ATOM 2329 C CA . ARG B 2 118 ? -54.655 7.452 15.156 1.00 40.61 317 ARG B CA 1
ATOM 2330 C C . ARG B 2 118 ? -54.243 6.198 14.379 1.00 37.30 317 ARG B C 1
ATOM 2331 O O . ARG B 2 118 ? -53.536 5.339 14.903 1.00 39.81 317 ARG B O 1
ATOM 2339 N N . LYS B 2 119 ? -54.696 6.088 13.136 1.00 35.33 318 LYS B N 1
ATOM 2340 C CA . LYS B 2 119 ? -54.377 4.920 12.314 1.00 40.80 318 LYS B CA 1
ATOM 2341 C C . LYS B 2 119 ? -53.207 5.190 11.374 1.00 37.80 318 LYS B C 1
ATOM 2342 O O . LYS B 2 119 ? -53.193 6.202 10.676 1.00 37.82 318 LYS B O 1
ATOM 2348 N N . ASN B 2 120 ? -52.227 4.288 11.362 1.00 33.40 319 ASN B N 1
ATOM 2349 C CA . ASN B 2 120 ? -51.085 4.415 10.462 1.00 34.14 319 ASN B CA 1
ATOM 2350 C C . ASN B 2 120 ? -51.508 4.144 9.024 1.00 40.08 319 ASN B C 1
ATOM 2351 O O . ASN B 2 120 ? -51.604 2.989 8.612 1.00 42.70 319 ASN B O 1
ATOM 2356 N N . LEU B 2 121 ? -51.751 5.210 8.264 1.00 34.44 320 LEU B N 1
ATOM 2357 C CA . LEU B 2 121 ? -52.219 5.093 6.882 1.00 38.24 320 LEU B CA 1
ATOM 2358 C C . LEU B 2 121 ? -51.134 4.698 5.876 1.00 38.45 320 LEU B C 1
ATOM 2359 O O . LEU B 2 121 ? -51.336 3.801 5.060 1.00 40.43 320 LEU B O 1
ATOM 2364 N N . VAL B 2 122 ? -49.997 5.388 5.906 1.00 41.09 321 VAL B N 1
ATOM 2365 C CA . VAL B 2 122 ? -48.963 5.152 4.903 1.00 41.02 321 VAL B CA 1
ATOM 2366 C C . VAL B 2 122 ? -47.542 5.112 5.451 1.00 42.66 321 VAL B C 1
ATOM 2367 O O . VAL B 2 122 ? -46.592 5.233 4.683 1.00 35.07 321 VAL B O 1
ATOM 2371 N N . GLY B 2 123 ? -47.379 4.947 6.762 1.00 30.91 322 GLY B N 1
ATOM 2372 C CA . GLY B 2 123 ? -46.045 4.894 7.327 1.00 26.71 322 GLY B CA 1
ATOM 2373 C C . GLY B 2 123 ? -45.679 6.136 8.123 1.00 31.20 322 GLY B C 1
ATOM 2374 O O . GLY B 2 123 ? -44.556 6.253 8.609 1.00 33.98 322 GLY B O 1
ATOM 2375 N N . GLU B 2 124 ? -46.630 7.052 8.278 1.00 26.68 323 GLU B N 1
ATOM 2376 C CA . GLU B 2 124 ? -46.401 8.294 9.033 1.00 29.45 323 GLU B CA 1
ATOM 2377 C C . GLU B 2 124 ? -46.418 8.148 10.558 1.00 33.40 323 GLU B C 1
ATOM 2378 O O . GLU B 2 124 ? -45.897 9.008 11.274 1.00 32.43 323 GLU B O 1
ATOM 2384 N N . LEU B 2 125 ? -47.008 7.064 11.044 1.00 32.85 324 LEU B N 1
ATOM 2385 C CA . LEU B 2 125 ? -47.367 6.942 12.456 1.00 35.13 324 LEU B CA 1
ATOM 2386 C C . LEU B 2 125 ? -47.107 5.543 13.002 1.00 36.17 324 LEU B C 1
ATOM 2387 O O . LEU B 2 125 ? -47.394 4.553 12.340 1.00 33.90 324 LEU B O 1
ATOM 2392 N N . ARG B 2 126 ? -46.574 5.454 14.216 1.00 39.98 325 ARG B N 1
ATOM 2393 C CA . ARG B 2 126 ? -46.562 4.181 14.929 1.00 38.42 325 ARG B CA 1
ATOM 2394 C C . ARG B 2 126 ? -4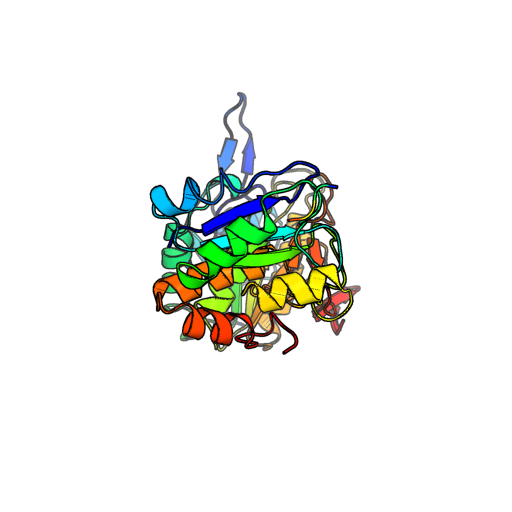7.851 4.037 15.746 1.00 44.88 325 ARG B C 1
ATOM 2395 O O . ARG B 2 126 ? -48.021 4.701 16.770 1.00 44.86 325 ARG B O 1
ATOM 2403 N N . ASP B 2 127 ? -48.755 3.169 15.290 1.00 47.44 326 ASP B N 1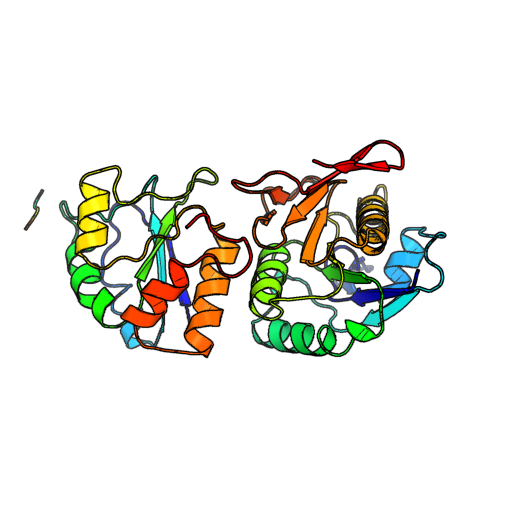
ATOM 2404 C CA . ASP B 2 127 ? -50.052 2.984 15.948 1.00 44.37 326 ASP B CA 1
ATOM 2405 C C . ASP B 2 127 ? -50.192 1.656 16.709 1.00 45.58 326 ASP B C 1
ATOM 2406 O O . ASP B 2 127 ? -49.201 1.037 17.112 1.00 46.12 326 ASP B O 1
ATOM 2411 N N . LEU C 3 1 ? -54.251 28.073 39.579 1.00 66.18 4841 LEU D N 1
ATOM 2412 C CA . LEU C 3 1 ? -54.086 29.148 40.562 1.00 50.85 4841 LEU D CA 1
ATOM 2413 C C . LEU C 3 1 ? -54.538 30.481 39.983 1.00 54.30 4841 LEU D C 1
ATOM 2414 O O . LEU C 3 1 ? -53.728 31.385 39.790 1.00 66.57 4841 LEU D O 1
ATOM 2419 N N . VAL C 3 2 ? -55.840 30.613 39.738 1.00 51.43 4842 VAL D N 1
ATOM 2420 C CA . VAL C 3 2 ? -56.827 29.612 40.154 1.00 42.26 4842 VAL D CA 1
ATOM 2421 C C . VAL C 3 2 ? -57.221 28.564 39.095 1.00 57.35 4842 VAL D C 1
ATOM 2422 O O . VAL C 3 2 ? -57.430 28.867 37.914 1.00 61.28 4842 VAL D O 1
ATOM 2426 N N . VAL C 3 3 ? -57.273 27.313 39.534 1.00 52.36 4843 VAL D N 1
ATOM 2427 C CA . VAL C 3 3 ? -57.849 26.218 38.767 1.00 37.99 4843 VAL D CA 1
ATOM 2428 C C . VAL C 3 3 ? -59.368 26.320 39.050 1.00 51.29 4843 VAL D C 1
ATOM 2429 O O . VAL C 3 3 ? -59.778 26.938 40.043 1.00 47.22 4843 VAL D O 1
ATOM 2433 N N . ASN C 3 4 ? -60.223 25.746 38.213 1.00 50.43 4844 ASN D N 1
ATOM 2434 C CA . ASN C 3 4 ? -61.665 25.884 38.465 1.00 46.88 4844 ASN D CA 1
ATOM 2435 C C . ASN C 3 4 ? -62.392 24.599 38.897 1.00 52.57 4844 ASN D C 1
ATOM 2436 O O . ASN C 3 4 ? -61.777 23.533 39.062 1.00 48.91 4844 ASN D O 1
#

CATH classification: 3.40.50.1170

Sequence (313 aa):
MKILLIGMGGTIASVKGENGYEASLSVKEVLDIAGIKDCEDCDFLDLKNVDSTLIQPEDWVDLAETLYYKNVKKYDGIIVTHGTDTLAYTSSMISFMLRNPPIPIVFTGSMMIPATEENSDAPLNLQTAIKFATSGIRGVYVAFNGKVMLGVRTSKVRTMSRDAFESINYPIIAELRGEDLVVNMAVLVIKLIPGLSGDDIFRRAAVELGYRGIVIEGYGAGGIPYRGSDLLQTIEELSKEIPIVMTTQAMMYDGVDLTRYKVGRLALRAGVIPAGDMTKEATVTKLMWILGHTNNVEEIKVLMRKNLVGELRDLVVN

GO terms:
  GO:0004067 asparaginase activity (F, EXP)

Organism: Pyrococcus furiosus (strain ATCC 43587 / DSM 3638 / JCM 8422 / Vc1) (NCBI:txid186497)

B-factor: mean 41.88, std 14.22, range [21.78, 117.92]

Foldseek 3Di:
DAEEEEEAAAQQQWDQDPDRDIFGHFPVVSCVLLPPPPDDNYHGHYDHHDHQVPDDVVVLVSVLVVCVVCLVVGQFYEYEHHQPCQLVSLQVSCVSCVWRQFEYEYEYWLHYSNDPPTQSNVQVLLRVVRRNVSDDAGWYGFPQFIEHSNQKDQDDNRDSCGIDRHPDDTQFGDDPNDTHGD/DAEEEEEDDPPDALVVVVVCVVVPHQEYEYAYAPQDADDDVVYCNLVSLLVCLQQHAYEYWHPDQFQIHDLVPDPRSVSSVVSNHAGQGGAGPVCLVVQLVVVVVPDSRSVVSRVSSQDDDDNRHDD/DPDD

Nearest PDB structures (foldseek):
  5b74-assembly1_A  TM=1.006E+00  e=8.380E-41  Pyrococcus furiosus DSM 3638
  4q0m-assembly1_A-2  TM=9.813E-01  e=5.393E-36  Pyrococcus furiosus DSM 3638
  4ra6-assembly2_P  TM=9.887E-01  e=1.401E-35  Pyrococcus furiosus DSM 3638
  4ra6-assembly1_A  TM=9.851E-01  e=3.638E-35  Pyrococcus furiosus DSM 3638
  1wls-assembly1_B  TM=9.666E-01  e=5.168E-27  Pyrococcus horikoshii

Solvent-accessible surface area: 14618 Å² total; per-residue (Å²): 171,61,4,4,0,0,3,2,3,7,51,0,4,22,48,159,30,174,113,69,132,107,61,49,31,35,3,102,85,1,5,74,83,12,40,17,162,106,11,137,70,17,49,57,63,61,50,49,76,48,85,6,90,106,16,96,54,111,19,16,71,54,0,13,91,17,0,165,137,18,11,186,145,27,73,0,0,0,0,3,1,5,10,73,24,0,3,81,0,0,0,6,0,8,0,48,18,131,114,12,62,13,2,0,0,0,0,0,1,41,42,21,10,58,85,156,119,18,5,0,47,68,0,0,46,0,0,16,54,2,0,74,49,59,74,138,14,7,16,0,0,2,46,6,24,0,2,24,0,2,3,0,14,54,42,99,103,184,40,101,45,0,3,49,17,4,34,75,72,50,36,5,46,29,136,72,129,96,47,59,118,83,150,34,27,46,76,23,107,1,95,114,75,34,49,0,90,81,0,78,36,2,32,150,142,46,68,64,0,0,4,0,19,0,106,32,28,15,8,0,39,62,154,58,31,55,0,19,109,0,0,97,99,7,3,168,98,18,2,0,0,1,7,9,56,47,90,103,123,15,13,62,3,86,161,134,115,56,0,96,40,0,54,167,7,13,2,0,15,2,22,18,12,4,67,17,0,1,20,0,0,0,40,42,0,4,63,125,18,91,84,18,119,78,0,38,92,42,0,110,112,55,48,36,19,0,10,143,120,142,124,72,170